Protein AF-A0A356VUI5-F1 (afdb_monomer)

pLDDT: mean 85.93, std 11.75, range [45.38, 98.31]

Nearest PDB structures (foldseek):
  4kr7-assembly1_A  TM=9.100E-01  e=2.748E-10  Thermotoga maritima MSB8
  2c5s-assembly1_A-2  TM=8.905E-01  e=2.950E-09  Bacillus anthracis str. Ames

Mean predicted aligned error: 11.4 Å

Sequence (230 aa):
HEIGVKQVAFYLWRHYASSHRVQFVSVPFEGVVAELFNSCHESYMGVMLKRLMLQAAESVADNMGIDALVTGESVAQVSSQTLRNLALIDQATSKLVLRPLATMDKPDIMAMADKIGTRHYAESIPEYCGVISKNPVINGSFKRVEKEASRFDYSILDKAVAESVSVAVDTIIQDINEKAVIDVVTELSAEVVIDIRKPEEVKSQPLGLDSACLEIPFFELKRQFKNLDQ

Structure (mmCIF, N/CA/C/O backbone):
data_AF-A0A356VUI5-F1
#
_entry.id   AF-A0A356VUI5-F1
#
loop_
_atom_site.group_PDB
_atom_site.id
_atom_site.type_symbol
_atom_site.label_atom_id
_atom_site.label_alt_id
_atom_site.label_comp_id
_atom_site.label_asym_id
_atom_site.label_entity_id
_atom_site.label_seq_id
_atom_site.pdbx_PDB_ins_code
_atom_site.Cartn_x
_atom_site.Cartn_y
_atom_site.Cartn_z
_atom_site.occupancy
_atom_site.B_iso_or_equiv
_atom_site.auth_seq_id
_atom_site.auth_comp_id
_atom_site.auth_asym_id
_atom_site.auth_atom_id
_atom_site.pdbx_PDB_model_num
ATOM 1 N N . HIS A 1 1 ? 7.782 8.700 -7.389 1.00 68.94 1 HIS A N 1
ATOM 2 C CA . HIS A 1 1 ? 7.341 7.481 -6.680 1.00 68.94 1 HIS A CA 1
ATOM 3 C C . HIS A 1 1 ? 6.526 6.599 -7.622 1.00 68.94 1 HIS A C 1
ATOM 5 O O . HIS A 1 1 ? 6.976 5.504 -7.923 1.00 68.94 1 HIS A O 1
ATOM 11 N N . GLU A 1 2 ? 5.430 7.113 -8.193 1.00 76.44 2 GLU A N 1
ATOM 12 C CA . GLU A 1 2 ? 4.550 6.381 -9.125 1.00 76.44 2 GLU A CA 1
ATOM 13 C C . GLU A 1 2 ? 5.276 5.703 -10.303 1.00 76.44 2 GLU A C 1
ATOM 15 O O . GLU A 1 2 ? 5.074 4.516 -10.529 1.00 76.44 2 GLU A O 1
ATOM 20 N N . ILE A 1 3 ? 6.179 6.409 -11.001 1.00 79.19 3 ILE A N 1
ATOM 21 C CA . ILE A 1 3 ? 6.941 5.848 -12.138 1.00 79.19 3 ILE A CA 1
ATOM 22 C C . ILE A 1 3 ? 7.733 4.595 -11.729 1.00 79.19 3 ILE A C 1
ATOM 24 O O . ILE A 1 3 ? 7.721 3.601 -12.448 1.00 79.19 3 ILE A O 1
ATOM 28 N N . GLY A 1 4 ? 8.378 4.609 -10.557 1.00 81.38 4 GLY A N 1
ATOM 29 C CA . GLY A 1 4 ? 9.144 3.460 -10.064 1.00 81.38 4 GLY A CA 1
ATOM 30 C C . GLY A 1 4 ? 8.251 2.253 -9.769 1.00 81.38 4 GLY A C 1
ATOM 31 O O . GLY A 1 4 ? 8.582 1.132 -10.143 1.00 81.38 4 GLY A O 1
ATOM 32 N N . VAL A 1 5 ? 7.073 2.479 -9.177 1.00 87.06 5 VAL A N 1
ATOM 33 C CA . VAL A 1 5 ? 6.096 1.406 -8.925 1.00 87.06 5 VAL A CA 1
ATOM 34 C C . VAL A 1 5 ? 5.538 0.860 -10.244 1.00 87.06 5 VAL A C 1
ATOM 36 O O . VAL A 1 5 ? 5.461 -0.354 -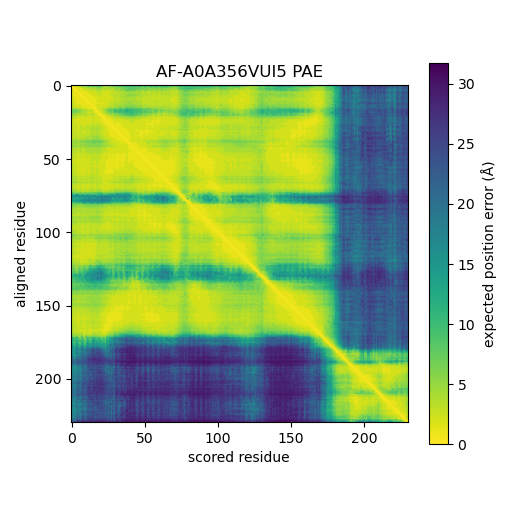10.413 1.00 87.06 5 VAL A O 1
ATOM 39 N N . LYS A 1 6 ? 5.226 1.733 -11.210 1.00 87.75 6 LYS A N 1
ATOM 40 C CA . LYS A 1 6 ? 4.797 1.353 -12.565 1.00 87.75 6 LYS A CA 1
ATOM 41 C C . LYS A 1 6 ? 5.839 0.484 -13.279 1.00 87.75 6 LYS A C 1
ATOM 43 O O . LYS A 1 6 ? 5.481 -0.532 -13.871 1.00 87.75 6 LYS A O 1
ATOM 48 N N . GLN A 1 7 ? 7.124 0.828 -13.172 1.00 86.62 7 GLN A N 1
ATOM 49 C CA . GLN A 1 7 ? 8.223 0.031 -13.729 1.00 86.62 7 GLN A CA 1
ATOM 50 C C . GLN A 1 7 ? 8.309 -1.367 -13.100 1.00 86.62 7 GLN A C 1
ATOM 52 O O . GLN A 1 7 ? 8.422 -2.351 -13.830 1.00 86.62 7 GLN A O 1
ATOM 57 N N . VAL A 1 8 ? 8.211 -1.473 -11.769 1.00 89.12 8 VAL A N 1
ATOM 58 C CA . VAL A 1 8 ? 8.208 -2.772 -11.066 1.00 89.12 8 VAL A CA 1
ATOM 59 C C . VAL A 1 8 ? 6.987 -3.602 -11.438 1.00 89.12 8 VAL A C 1
ATOM 61 O O . VAL A 1 8 ? 7.122 -4.791 -11.718 1.00 89.12 8 VAL A O 1
ATOM 64 N N . ALA A 1 9 ? 5.802 -2.988 -11.466 1.00 90.75 9 ALA A N 1
ATOM 65 C CA . ALA A 1 9 ? 4.558 -3.662 -11.819 1.00 90.75 9 ALA A CA 1
ATOM 66 C C . ALA A 1 9 ? 4.623 -4.234 -13.241 1.00 90.75 9 ALA A C 1
ATOM 68 O O . ALA A 1 9 ? 4.326 -5.411 -13.442 1.00 90.75 9 ALA A O 1
ATOM 69 N N . PHE A 1 10 ? 5.093 -3.437 -14.207 1.00 90.75 10 PHE A N 1
ATOM 70 C CA . PHE A 1 10 ? 5.312 -3.899 -15.575 1.00 90.75 10 PHE A CA 1
ATOM 71 C C . PHE A 1 10 ? 6.347 -5.028 -15.645 1.00 90.75 10 PHE A C 1
ATOM 73 O O . PHE A 1 10 ? 6.113 -6.041 -16.304 1.00 90.75 10 PHE A O 1
ATOM 80 N N . TYR A 1 11 ? 7.478 -4.882 -14.948 1.00 90.94 11 TYR A N 1
ATOM 81 C CA . TYR A 1 11 ? 8.523 -5.903 -14.901 1.00 90.94 11 TYR A CA 1
ATOM 82 C C . TYR A 1 11 ? 7.979 -7.241 -14.379 1.00 90.94 11 TYR A C 1
ATOM 84 O O . TYR A 1 11 ? 8.153 -8.270 -15.036 1.00 90.94 11 TYR A O 1
ATOM 92 N N . LEU A 1 12 ? 7.277 -7.230 -13.241 1.00 91.94 12 LEU A N 1
ATOM 93 C CA . LEU A 1 12 ? 6.692 -8.428 -12.638 1.00 91.94 12 LEU A CA 1
ATOM 94 C C . LEU A 1 12 ? 5.628 -9.057 -13.537 1.00 91.94 12 LEU A C 1
ATOM 96 O O . LEU A 1 12 ? 5.652 -10.267 -13.759 1.00 91.94 12 LEU A O 1
ATOM 100 N N . TRP A 1 13 ? 4.733 -8.243 -14.100 1.00 93.12 13 TRP A N 1
ATOM 101 C CA . TRP A 1 13 ? 3.714 -8.721 -15.028 1.00 93.12 13 TRP A CA 1
ATOM 102 C C . TRP A 1 13 ? 4.340 -9.398 -16.249 1.00 93.12 13 TRP A C 1
ATOM 104 O O . TRP A 1 13 ? 3.993 -10.534 -16.565 1.00 93.12 13 TRP A O 1
ATOM 114 N N . ARG A 1 14 ? 5.333 -8.762 -16.880 1.00 91.88 14 ARG A N 1
ATOM 115 C CA . ARG A 1 14 ? 6.009 -9.298 -18.067 1.00 91.88 14 ARG A CA 1
ATOM 116 C C . ARG A 1 14 ? 6.676 -10.654 -17.812 1.00 91.88 14 ARG A C 1
ATOM 118 O O . ARG A 1 14 ? 6.657 -11.497 -18.704 1.00 91.88 14 ARG A O 1
ATOM 125 N N . HIS A 1 15 ? 7.258 -10.861 -16.629 1.00 92.56 15 HIS A N 1
ATOM 126 C CA . HIS A 1 15 ? 7.995 -12.089 -16.305 1.00 92.56 15 HIS A CA 1
ATOM 127 C C . HIS A 1 15 ? 7.110 -13.214 -15.757 1.00 92.56 15 HIS A C 1
ATOM 129 O O . HIS A 1 15 ? 7.386 -14.378 -16.037 1.00 92.56 15 HIS A O 1
ATOM 135 N N . TYR A 1 16 ? 6.062 -12.891 -14.993 1.00 91.88 16 TYR A N 1
ATOM 136 C CA . TYR A 1 16 ? 5.317 -13.890 -14.215 1.00 91.88 16 TYR A CA 1
ATOM 137 C C . TYR A 1 16 ? 3.817 -13.958 -14.527 1.00 91.88 16 TYR A C 1
ATOM 139 O O . TYR A 1 16 ? 3.170 -14.922 -14.126 1.00 91.88 16 TYR A O 1
ATOM 147 N N . ALA A 1 17 ? 3.244 -12.969 -15.220 1.00 91.06 17 ALA A N 1
ATOM 148 C CA . ALA A 1 17 ? 1.792 -12.857 -15.385 1.00 91.06 17 ALA A CA 1
ATOM 149 C C . ALA A 1 17 ? 1.342 -12.320 -16.756 1.00 91.06 17 ALA A C 1
ATOM 151 O O . ALA A 1 17 ? 0.210 -11.861 -16.881 1.00 91.06 17 ALA A O 1
ATOM 152 N N . SER A 1 18 ? 2.177 -12.404 -17.798 1.00 88.25 18 SER A N 1
ATOM 153 C CA . SER A 1 18 ? 1.891 -11.829 -19.127 1.00 88.25 18 SER A CA 1
ATOM 154 C C . SER A 1 18 ? 0.664 -12.432 -19.821 1.00 88.25 18 SER A C 1
ATOM 156 O O . SER A 1 18 ? 0.074 -11.812 -20.701 1.00 88.25 18 SER A O 1
ATOM 158 N N . SER A 1 19 ? 0.241 -13.624 -19.397 1.00 90.50 19 SER A N 1
ATOM 159 C CA . SER A 1 19 ? -0.995 -14.277 -19.835 1.00 90.50 19 SER A CA 1
ATOM 160 C C . SER A 1 19 ? -2.267 -13.731 -19.172 1.00 90.50 19 SER A C 1
ATOM 162 O O . SER A 1 19 ? -3.366 -14.070 -19.605 1.00 90.50 19 SER A O 1
ATOM 164 N N . HIS A 1 20 ? -2.144 -12.903 -18.131 1.00 87.94 20 HIS A N 1
ATOM 165 C CA . HIS A 1 20 ? -3.262 -12.378 -17.352 1.00 87.94 20 HIS A CA 1
ATOM 166 C C . HIS A 1 20 ? -3.399 -10.871 -17.550 1.00 87.94 20 HIS A C 1
ATOM 168 O O . HIS A 1 20 ? -2.415 -10.137 -17.643 1.00 87.94 20 HIS A O 1
ATOM 174 N N . ARG A 1 21 ? -4.642 -10.386 -17.561 1.00 88.19 21 ARG A N 1
ATOM 175 C CA . ARG A 1 21 ? -4.912 -8.948 -17.543 1.00 88.19 21 ARG A CA 1
ATOM 176 C C . ARG A 1 21 ? -4.752 -8.435 -16.120 1.00 88.19 21 ARG A C 1
ATOM 178 O O . ARG A 1 21 ? -5.526 -8.808 -15.244 1.00 88.19 21 ARG A O 1
ATOM 185 N N . VAL A 1 22 ? -3.765 -7.572 -15.909 1.00 91.62 22 VAL A N 1
ATOM 186 C CA . VAL A 1 22 ? -3.520 -6.913 -14.623 1.00 91.62 22 VAL A CA 1
ATOM 187 C C . VAL A 1 22 ? -3.822 -5.427 -14.771 1.00 91.62 22 VAL A C 1
ATOM 189 O O . VAL A 1 22 ? -3.421 -4.801 -15.752 1.00 91.62 22 VAL A O 1
ATOM 192 N N . GLN A 1 23 ? -4.557 -4.878 -13.807 1.00 92.81 23 GLN A N 1
ATOM 193 C CA . GLN A 1 23 ? -4.830 -3.447 -13.704 1.00 92.81 23 GLN A CA 1
ATOM 194 C C . GLN A 1 23 ? -3.890 -2.818 -12.677 1.00 92.81 23 GLN A C 1
ATOM 196 O O . GLN A 1 23 ? -3.639 -3.388 -11.617 1.00 92.81 23 GLN A O 1
ATOM 201 N N . PHE A 1 24 ? -3.388 -1.635 -12.999 1.00 93.62 24 PHE A N 1
ATOM 202 C CA . PHE A 1 24 ? -2.674 -0.758 -12.090 1.00 93.62 24 PHE A CA 1
ATOM 203 C C . PHE A 1 24 ? -3.600 0.392 -11.711 1.00 93.62 24 PHE A C 1
ATOM 205 O O . PHE A 1 24 ? -3.965 1.195 -12.569 1.00 93.62 24 PHE A O 1
ATOM 212 N N . VAL A 1 25 ? -3.960 0.470 -10.431 1.00 95.19 25 VAL A N 1
ATOM 213 C CA . VAL A 1 25 ? -4.817 1.528 -9.888 1.00 95.19 25 VAL A CA 1
ATOM 214 C C . VAL A 1 25 ? -3.964 2.468 -9.043 1.00 95.19 25 VAL A C 1
ATOM 216 O O . VAL A 1 25 ? -3.317 2.039 -8.089 1.00 95.19 25 VAL A O 1
ATOM 219 N N . SER A 1 26 ? -3.957 3.749 -9.402 1.00 94.69 26 SER A N 1
ATOM 220 C CA . SER A 1 26 ? -3.300 4.821 -8.655 1.00 94.69 26 SER A CA 1
ATOM 221 C C . SER A 1 26 ? -4.348 5.637 -7.907 1.00 94.69 26 SER A C 1
ATOM 223 O O . SER A 1 26 ? -5.338 6.045 -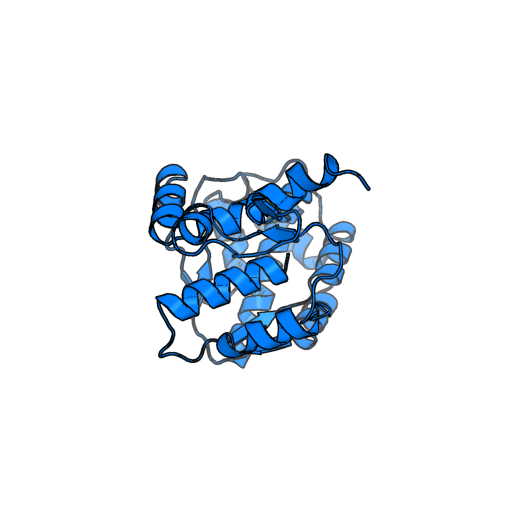8.511 1.00 94.69 26 SER A O 1
ATOM 225 N N . VAL A 1 27 ? -4.136 5.887 -6.613 1.00 96.38 27 VAL A N 1
ATOM 226 C CA . VAL A 1 27 ? -5.042 6.677 -5.763 1.00 96.38 27 VAL A CA 1
ATOM 227 C C . VAL A 1 27 ? -4.271 7.896 -5.238 1.00 96.38 27 VAL A C 1
ATOM 229 O O . VAL A 1 27 ? -3.248 7.696 -4.574 1.00 96.38 27 VAL A O 1
ATOM 232 N N . PRO A 1 28 ? -4.704 9.141 -5.516 1.00 94.50 28 PRO A N 1
ATOM 233 C CA . PRO A 1 28 ? -4.014 10.346 -5.052 1.00 94.50 28 PRO A CA 1
ATOM 234 C C . PRO A 1 28 ? -4.162 10.513 -3.534 1.00 94.50 28 PRO A C 1
ATOM 236 O O . PRO A 1 28 ? -5.246 10.769 -3.016 1.00 94.50 28 PRO A O 1
ATOM 239 N N . PHE A 1 29 ? -3.065 10.353 -2.794 1.00 93.88 29 PHE A N 1
ATOM 240 C CA . PHE A 1 29 ? -3.068 10.356 -1.324 1.00 93.88 29 PHE A CA 1
ATOM 241 C C . PHE A 1 29 ? -2.586 11.676 -0.709 1.00 93.88 29 PHE A C 1
ATOM 243 O O . PHE A 1 29 ? -2.553 11.803 0.513 1.00 93.88 29 PHE A O 1
ATOM 250 N N . GLU A 1 30 ? -2.226 12.674 -1.513 1.00 91.12 30 GLU A N 1
ATOM 251 C CA . GLU A 1 30 ? -1.688 13.954 -1.046 1.00 91.12 30 GLU A CA 1
ATOM 252 C C . GLU A 1 30 ? -2.654 14.655 -0.079 1.00 91.12 30 GLU A C 1
ATOM 254 O O . GLU A 1 30 ? -2.252 15.062 1.012 1.00 91.12 30 GLU A O 1
ATOM 259 N N . GLY A 1 31 ? -3.940 14.736 -0.444 1.00 92.94 31 GLY A N 1
ATOM 260 C CA . GLY A 1 31 ? -4.984 15.324 0.402 1.00 92.94 31 GLY A CA 1
ATOM 261 C C . GLY A 1 31 ? -5.246 14.514 1.674 1.00 92.94 31 GLY A C 1
ATOM 262 O O . GLY A 1 31 ? -5.377 15.085 2.753 1.00 92.94 31 GLY A O 1
ATOM 263 N N . VAL A 1 32 ? -5.236 13.182 1.564 1.00 94.94 32 VAL A N 1
ATOM 264 C CA . VAL A 1 32 ? -5.406 12.256 2.698 1.00 94.94 32 VAL A CA 1
ATOM 265 C C . VAL A 1 32 ? -4.276 12.435 3.713 1.00 94.94 32 VAL A C 1
ATOM 267 O O . VAL A 1 32 ? -4.516 12.511 4.915 1.00 94.94 32 VAL A O 1
ATOM 270 N N . VAL A 1 33 ? -3.034 12.539 3.236 1.00 91.62 33 VAL A N 1
ATOM 271 C CA . VAL A 1 33 ? -1.860 12.756 4.087 1.00 91.62 33 VAL A CA 1
ATOM 272 C C . VAL A 1 33 ? -1.905 14.139 4.737 1.00 91.62 33 VAL A C 1
ATOM 274 O O . VAL A 1 33 ? -1.632 14.245 5.931 1.00 91.62 33 VAL A O 1
ATOM 277 N N . ALA A 1 34 ? -2.270 15.187 3.991 1.00 90.62 34 ALA A N 1
ATOM 278 C CA . ALA A 1 34 ? -2.400 16.539 4.532 1.00 90.62 34 ALA A CA 1
ATOM 279 C C . ALA A 1 34 ? -3.445 16.612 5.656 1.00 90.62 34 ALA A C 1
ATOM 281 O O . ALA A 1 34 ? -3.170 17.177 6.713 1.00 90.62 34 ALA A O 1
ATOM 282 N N . GLU A 1 35 ? -4.607 15.985 5.465 1.00 92.94 35 GLU A N 1
ATOM 283 C CA . GLU A 1 35 ? -5.623 15.888 6.512 1.00 92.94 35 GLU A CA 1
ATOM 284 C C . GLU A 1 35 ? -5.113 15.100 7.719 1.00 92.94 35 GLU A C 1
ATOM 286 O O . GLU A 1 35 ? -5.272 15.530 8.861 1.00 92.94 35 GLU A O 1
ATOM 291 N N . LEU A 1 36 ? -4.432 13.977 7.482 1.00 91.94 36 LEU A N 1
ATOM 292 C CA . LEU A 1 36 ? -3.887 13.155 8.555 1.00 91.94 36 LEU A CA 1
ATOM 293 C C . LEU A 1 36 ? -2.895 13.933 9.438 1.00 91.94 36 LEU A C 1
ATOM 295 O O . LEU A 1 36 ? -2.895 13.748 10.654 1.00 91.94 36 LEU A O 1
ATOM 299 N N . PHE A 1 37 ? -2.081 14.823 8.857 1.00 89.69 37 PHE A N 1
ATOM 300 C CA . PHE A 1 37 ? -1.197 15.716 9.618 1.00 89.69 37 PHE A CA 1
ATOM 301 C C . PHE A 1 37 ? -1.961 16.685 10.533 1.00 89.69 37 PHE A C 1
ATOM 303 O O . PHE A 1 37 ? -1.455 17.036 11.598 1.00 89.69 37 PHE A O 1
ATOM 310 N N . ASN A 1 38 ? -3.166 17.105 10.144 1.00 90.19 38 ASN A N 1
ATOM 311 C CA . ASN A 1 38 ? -3.975 18.052 10.912 1.00 90.19 38 ASN A CA 1
ATOM 312 C C . ASN A 1 38 ? -4.805 17.365 12.009 1.00 90.19 38 ASN A C 1
ATOM 314 O O . ASN A 1 38 ? -5.030 17.941 13.078 1.00 90.19 38 ASN A O 1
ATOM 318 N N . SER A 1 39 ? -5.264 16.137 11.763 1.00 90.69 39 SER A N 1
ATOM 319 C CA . SER A 1 39 ? -6.240 15.454 12.618 1.00 90.69 39 SER A CA 1
ATOM 320 C C . SER A 1 39 ? -5.665 14.344 13.499 1.00 90.69 39 SER A C 1
ATOM 322 O O . SER A 1 39 ? -6.280 14.023 14.520 1.00 90.69 39 SER A O 1
ATOM 324 N N . CYS A 1 40 ? -4.483 13.796 13.194 1.00 92.44 40 CYS A N 1
ATOM 325 C CA . CYS A 1 40 ? -3.898 12.668 13.926 1.00 92.44 40 CYS A CA 1
ATOM 326 C C . CYS A 1 40 ? -2.663 13.061 14.744 1.00 92.44 40 CYS A C 1
ATOM 328 O O . CYS A 1 40 ? -1.803 13.825 14.315 1.00 92.44 40 CYS A O 1
ATOM 330 N N . HIS A 1 41 ? -2.528 12.477 15.934 1.00 91.88 41 HIS A N 1
ATOM 331 C CA . HIS A 1 41 ? -1.288 12.583 16.703 1.00 91.88 41 HIS A CA 1
ATOM 332 C C . HIS A 1 41 ? -0.096 11.931 15.968 1.00 91.88 41 HIS A C 1
ATOM 334 O O . HIS A 1 41 ? -0.222 10.810 15.466 1.00 91.88 41 HIS A O 1
ATOM 340 N N . GLU A 1 42 ? 1.078 12.578 15.978 1.00 88.44 42 GLU A N 1
ATOM 341 C CA . GLU A 1 42 ? 2.278 12.168 15.216 1.00 88.44 42 GLU A CA 1
ATOM 342 C C . GLU A 1 42 ? 2.694 10.703 15.441 1.00 88.44 42 GLU A C 1
ATOM 344 O O . GLU A 1 42 ? 3.013 9.984 14.495 1.00 88.44 42 GLU A O 1
ATOM 349 N N . SER A 1 43 ? 2.597 10.212 16.680 1.00 89.75 43 SER A N 1
ATOM 350 C CA . SER A 1 43 ? 2.969 8.831 17.018 1.00 89.75 43 SER A CA 1
ATOM 351 C C . SER A 1 43 ? 2.011 7.768 16.463 1.00 89.75 43 SER A C 1
ATOM 353 O O . SER A 1 43 ? 2.398 6.604 16.352 1.00 89.75 43 SER A O 1
ATOM 355 N N . TYR A 1 44 ? 0.776 8.141 16.107 1.00 92.06 44 TYR A N 1
ATOM 356 C CA . TYR A 1 44 ? -0.234 7.250 15.520 1.00 92.06 44 TYR A CA 1
ATOM 357 C C . TYR A 1 44 ? -0.343 7.382 13.998 1.00 92.06 44 TYR A C 1
ATOM 359 O O . TYR A 1 44 ? -0.995 6.542 13.375 1.00 92.06 44 TYR A O 1
ATOM 367 N N . MET A 1 45 ? 0.324 8.368 13.390 1.00 90.31 45 MET A N 1
ATOM 368 C CA . MET A 1 45 ? 0.230 8.640 11.954 1.00 90.31 45 MET A CA 1
ATOM 369 C C . MET A 1 45 ? 0.528 7.413 11.094 1.00 90.31 45 MET A C 1
ATOM 371 O O . MET A 1 45 ? -0.226 7.127 10.173 1.00 90.31 45 MET A O 1
ATOM 375 N N . GLY A 1 46 ? 1.574 6.643 11.406 1.00 89.38 46 GLY A N 1
ATOM 376 C CA . GLY A 1 46 ? 1.913 5.447 10.630 1.00 89.38 46 GLY A CA 1
ATOM 377 C C . GLY A 1 46 ? 0.836 4.356 10.678 1.00 89.38 46 GLY A C 1
ATOM 378 O O . GLY A 1 46 ? 0.566 3.717 9.665 1.00 89.38 46 GLY A O 1
ATOM 379 N N . VAL A 1 47 ? 0.191 4.159 11.834 1.00 92.44 47 VAL A N 1
ATOM 380 C CA . VAL A 1 47 ? -0.919 3.198 11.977 1.00 92.44 47 VAL A CA 1
ATOM 381 C C . VAL A 1 47 ? -2.149 3.712 11.232 1.00 92.44 47 VAL A C 1
ATOM 383 O O . VAL A 1 47 ? -2.759 2.964 10.474 1.00 92.44 47 VAL A O 1
ATOM 386 N N . MET A 1 48 ? -2.487 4.991 11.400 1.00 94.88 48 MET A N 1
ATOM 387 C CA . MET A 1 48 ? -3.641 5.599 10.741 1.00 94.88 48 MET A CA 1
ATOM 388 C C . MET A 1 48 ? -3.491 5.660 9.220 1.00 94.88 48 MET A C 1
ATOM 390 O O . MET A 1 48 ? -4.435 5.313 8.519 1.00 94.88 48 MET A O 1
ATOM 394 N N . LEU A 1 49 ? -2.310 5.997 8.693 1.00 94.31 49 LEU A N 1
ATOM 395 C CA . LEU A 1 49 ? -2.070 6.004 7.250 1.00 94.31 49 LEU A CA 1
ATOM 396 C C . LEU A 1 49 ? -2.293 4.617 6.640 1.00 94.31 49 LEU A C 1
ATOM 398 O O . LEU A 1 49 ? -2.978 4.498 5.631 1.00 94.31 49 LEU A O 1
ATOM 402 N N . LYS A 1 50 ? -1.760 3.560 7.266 1.00 93.94 50 LYS A N 1
ATOM 403 C CA . LYS A 1 50 ? -1.963 2.185 6.790 1.00 93.94 50 LYS A CA 1
ATOM 404 C C . LYS A 1 50 ? -3.429 1.758 6.846 1.00 93.94 50 LYS A C 1
ATOM 406 O O . LYS A 1 50 ? -3.890 1.080 5.934 1.00 93.94 50 LYS A O 1
ATOM 411 N N . ARG A 1 51 ? -4.164 2.173 7.884 1.00 96.38 51 ARG A N 1
ATOM 412 C CA . ARG A 1 51 ? -5.615 1.953 7.975 1.00 96.38 51 ARG A CA 1
ATOM 413 C C . ARG A 1 51 ? -6.345 2.611 6.800 1.00 96.38 51 ARG A C 1
ATOM 415 O O . ARG A 1 51 ? -7.122 1.940 6.135 1.00 96.38 51 ARG A O 1
ATOM 422 N N . LEU A 1 52 ? -6.028 3.869 6.488 1.00 97.50 52 LEU A N 1
ATOM 423 C CA . LEU A 1 52 ? -6.611 4.595 5.351 1.00 97.50 52 LEU A CA 1
ATOM 424 C C . LEU A 1 52 ? -6.237 3.959 4.000 1.00 97.50 52 LEU A C 1
ATOM 426 O O . LEU A 1 52 ? -7.080 3.867 3.113 1.00 97.50 52 LEU A O 1
ATOM 430 N N . MET A 1 53 ? -5.002 3.464 3.848 1.00 97.00 53 MET A N 1
ATOM 431 C CA . MET A 1 53 ? -4.576 2.713 2.658 1.00 97.00 53 MET A CA 1
ATOM 432 C C . MET A 1 53 ? -5.363 1.410 2.481 1.00 97.00 53 MET A C 1
ATOM 434 O O . MET A 1 53 ? -5.760 1.102 1.361 1.00 97.00 53 MET A O 1
ATOM 438 N N . LEU A 1 54 ? -5.619 0.661 3.560 1.00 97.44 54 LEU A N 1
ATOM 439 C CA . LEU A 1 54 ? -6.453 -0.543 3.494 1.00 97.44 54 LEU A CA 1
ATOM 440 C C . LEU A 1 54 ? -7.912 -0.220 3.172 1.00 97.44 54 LEU A C 1
ATOM 442 O O . LEU A 1 54 ? -8.504 -0.925 2.367 1.00 97.44 54 LEU A O 1
ATOM 446 N N . GLN A 1 55 ? -8.468 0.858 3.727 1.00 98.12 55 GLN A N 1
ATOM 447 C CA . GLN A 1 55 ? -9.824 1.305 3.393 1.00 98.12 55 GLN A CA 1
ATOM 448 C C . GLN A 1 55 ? -9.943 1.709 1.918 1.00 98.12 55 GLN A C 1
ATOM 450 O O . GLN A 1 55 ? -10.876 1.287 1.243 1.00 98.12 55 GLN A O 1
ATOM 455 N N . ALA A 1 56 ? -8.971 2.456 1.382 1.00 98.25 56 ALA A N 1
ATOM 456 C CA . ALA A 1 56 ? -8.934 2.771 -0.047 1.00 98.25 56 ALA A CA 1
ATOM 457 C C . ALA A 1 56 ? -8.807 1.506 -0.910 1.00 98.25 56 ALA A C 1
ATOM 459 O O . ALA A 1 56 ? -9.497 1.373 -1.919 1.00 98.25 56 ALA A O 1
ATOM 460 N N . ALA A 1 57 ? -7.944 0.567 -0.508 1.00 98.06 57 ALA A N 1
ATOM 461 C CA . ALA A 1 57 ? -7.773 -0.701 -1.207 1.00 98.06 57 ALA A CA 1
ATOM 462 C C . ALA A 1 57 ? -9.040 -1.570 -1.160 1.00 98.06 57 ALA A C 1
ATOM 464 O O . ALA A 1 57 ? -9.351 -2.209 -2.159 1.00 98.06 57 ALA A O 1
ATOM 465 N N . GLU A 1 58 ? -9.784 -1.570 -0.050 1.00 98.31 58 GLU A N 1
ATOM 466 C CA . GLU A 1 58 ? -11.087 -2.235 0.074 1.00 98.31 58 GLU A CA 1
ATOM 467 C C . GLU A 1 58 ? -12.108 -1.641 -0.894 1.00 98.31 58 GLU A C 1
ATOM 469 O O . GLU A 1 58 ? -12.683 -2.392 -1.675 1.00 98.31 58 GLU A O 1
ATOM 474 N N . SER A 1 59 ? -12.253 -0.313 -0.941 1.00 98.00 59 SER A N 1
ATOM 475 C CA . SER A 1 59 ? -13.174 0.342 -1.879 1.00 98.00 59 SER A CA 1
ATOM 476 C C . SER A 1 59 ? -12.836 0.034 -3.344 1.00 98.00 59 SER A C 1
ATOM 478 O O . SER A 1 59 ? -13.727 -0.206 -4.159 1.00 98.00 59 SER A O 1
ATOM 480 N N . VAL A 1 60 ? -11.545 0.005 -3.697 1.00 97.75 60 VAL A N 1
ATOM 481 C CA . VAL A 1 60 ? -11.098 -0.410 -5.038 1.00 97.75 60 VAL A CA 1
ATOM 482 C C . VAL A 1 60 ? -11.399 -1.894 -5.278 1.00 97.75 60 VAL A C 1
ATOM 484 O O . VAL A 1 60 ? -11.913 -2.250 -6.338 1.00 97.75 60 VAL A O 1
ATOM 487 N N . ALA A 1 61 ? -11.120 -2.759 -4.301 1.00 97.50 61 ALA A N 1
ATOM 488 C CA . ALA A 1 61 ? -11.370 -4.193 -4.390 1.00 97.50 61 ALA A CA 1
ATOM 489 C C . ALA A 1 61 ? -12.862 -4.510 -4.561 1.00 97.50 61 ALA A C 1
ATOM 491 O O . ALA A 1 61 ? -13.202 -5.344 -5.397 1.00 97.50 61 ALA A O 1
ATOM 492 N N . ASP A 1 62 ? -13.752 -3.825 -3.843 1.00 97.44 62 ASP A N 1
ATOM 493 C CA . ASP A 1 62 ? -15.205 -3.979 -3.964 1.00 97.44 62 ASP A CA 1
ATOM 494 C C . ASP A 1 62 ? -15.701 -3.643 -5.370 1.00 97.44 62 ASP A C 1
ATOM 496 O O . ASP A 1 62 ? -16.415 -4.440 -5.980 1.00 97.44 62 ASP A O 1
ATOM 500 N N . ASN A 1 63 ? -15.245 -2.521 -5.934 1.00 95.50 63 ASN A N 1
ATOM 501 C CA . ASN A 1 63 ? -15.588 -2.119 -7.301 1.00 95.50 63 ASN A CA 1
ATOM 502 C C . ASN A 1 63 ? -15.108 -3.126 -8.360 1.00 95.50 63 ASN A C 1
ATOM 504 O O . ASN A 1 63 ? -15.67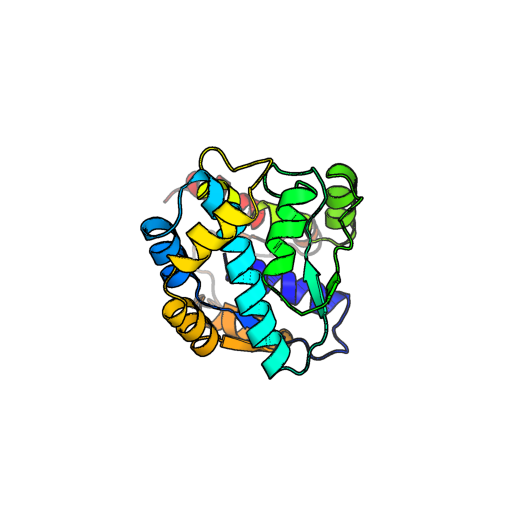5 -3.204 -9.450 1.00 95.50 63 ASN A O 1
ATOM 508 N N . MET A 1 64 ? -14.065 -3.896 -8.046 1.00 95.31 64 MET A N 1
ATOM 509 C CA . MET A 1 64 ? -13.479 -4.906 -8.927 1.00 95.31 64 MET A CA 1
ATOM 510 C C . MET A 1 64 ? -13.955 -6.336 -8.626 1.00 95.31 64 MET A C 1
ATOM 512 O O . MET A 1 64 ? -13.567 -7.256 -9.345 1.00 95.31 64 MET A O 1
ATOM 516 N N . GLY A 1 65 ? -14.773 -6.546 -7.588 1.00 96.50 65 GLY A N 1
ATOM 517 C CA . GLY A 1 65 ? -15.195 -7.880 -7.149 1.00 96.50 65 GLY A CA 1
ATOM 518 C C . GLY A 1 65 ? -14.050 -8.743 -6.601 1.00 96.50 65 GLY A C 1
ATOM 519 O O . GLY A 1 65 ? -14.015 -9.945 -6.851 1.00 96.50 65 GLY A O 1
ATOM 520 N N . ILE A 1 66 ? -13.084 -8.134 -5.907 1.00 96.75 66 ILE A N 1
ATOM 521 C CA . ILE A 1 66 ? -11.914 -8.800 -5.320 1.00 96.75 66 ILE A CA 1
ATOM 522 C C . ILE A 1 66 ? -12.162 -9.091 -3.831 1.00 96.75 66 ILE A C 1
ATOM 524 O O . ILE A 1 66 ? -12.557 -8.212 -3.060 1.00 96.75 66 ILE A O 1
ATOM 528 N N . ASP A 1 67 ? -11.876 -10.324 -3.408 1.00 96.62 67 ASP A N 1
ATOM 529 C CA . ASP A 1 67 ? -12.156 -10.803 -2.044 1.00 96.62 67 ASP A CA 1
ATOM 530 C C . ASP A 1 67 ? -10.998 -10.610 -1.052 1.00 96.62 67 ASP A C 1
ATOM 532 O O . ASP A 1 67 ? -11.205 -10.608 0.165 1.00 96.62 67 ASP A O 1
ATOM 536 N N . ALA A 1 68 ? -9.770 -10.465 -1.554 1.00 97.31 68 ALA A N 1
ATOM 537 C CA . ALA A 1 68 ? -8.565 -10.460 -0.733 1.00 97.31 68 ALA A CA 1
ATOM 538 C C . ALA A 1 68 ? -7.566 -9.376 -1.148 1.00 97.31 68 ALA A C 1
ATOM 540 O O . ALA A 1 68 ? -7.398 -9.065 -2.326 1.00 97.31 68 ALA A O 1
ATOM 541 N N . LEU A 1 69 ? -6.855 -8.854 -0.153 1.00 97.56 69 LEU A N 1
ATOM 542 C CA . LEU A 1 69 ? -5.748 -7.918 -0.296 1.00 97.56 69 LEU A CA 1
ATOM 543 C C . LEU A 1 69 ? -4.436 -8.637 0.031 1.00 97.56 69 LEU A C 1
ATOM 545 O O . LEU A 1 69 ? -4.400 -9.513 0.892 1.00 97.56 69 LEU A O 1
ATOM 549 N N . VAL A 1 70 ? -3.341 -8.258 -0.626 1.00 96.88 70 VAL A N 1
ATOM 550 C CA . VAL A 1 70 ? -2.003 -8.803 -0.348 1.00 96.88 70 VAL A CA 1
ATOM 551 C C . VAL A 1 70 ? -1.081 -7.665 0.060 1.00 96.88 70 VAL A C 1
ATOM 553 O O . VAL A 1 70 ? -0.999 -6.657 -0.640 1.00 96.88 70 VAL A O 1
ATOM 556 N N . THR A 1 71 ? -0.359 -7.826 1.168 1.00 94.50 71 THR A N 1
ATOM 557 C CA . THR A 1 71 ? 0.642 -6.850 1.615 1.00 94.50 71 THR A CA 1
ATOM 558 C C . THR A 1 71 ? 2.008 -7.502 1.815 1.00 94.50 71 THR A C 1
ATOM 560 O O . THR A 1 71 ? 2.128 -8.693 2.104 1.00 94.50 71 THR A O 1
ATOM 563 N N . GLY A 1 72 ? 3.065 -6.702 1.665 1.00 90.81 72 GLY A N 1
ATOM 564 C CA . GLY A 1 72 ? 4.447 -7.106 1.939 1.00 90.81 72 GLY A CA 1
ATOM 565 C C . GLY A 1 72 ? 4.875 -6.903 3.397 1.00 90.81 72 GLY A C 1
ATOM 566 O O . GLY A 1 72 ? 6.057 -6.697 3.649 1.00 90.81 72 GLY A O 1
ATOM 567 N N . GLU A 1 73 ? 3.942 -6.862 4.355 1.00 88.38 73 GLU A N 1
ATOM 568 C CA . GLU A 1 73 ? 4.289 -6.657 5.767 1.00 88.38 73 GLU A CA 1
ATOM 569 C C . GLU A 1 73 ? 4.997 -7.888 6.355 1.00 88.38 73 GLU A C 1
ATOM 571 O O . GLU A 1 73 ? 4.516 -9.013 6.207 1.00 88.38 73 GLU A O 1
ATOM 576 N N . SER A 1 74 ? 6.107 -7.659 7.064 1.00 83.94 74 SER A N 1
ATOM 577 C CA . SER A 1 74 ? 6.812 -8.670 7.861 1.00 83.94 74 SER A CA 1
ATOM 578 C C . SER A 1 74 ? 6.676 -8.341 9.348 1.00 83.94 74 SER A C 1
ATOM 580 O O . SER A 1 74 ? 6.785 -7.185 9.763 1.00 83.94 74 SER A O 1
ATOM 582 N N . VAL A 1 75 ? 6.386 -9.338 10.181 1.00 78.62 75 VAL A N 1
ATOM 583 C CA . VAL A 1 75 ? 6.193 -9.115 11.616 1.00 78.62 75 VAL A CA 1
ATOM 584 C C . VAL A 1 75 ? 7.528 -8.741 12.257 1.00 78.62 75 VAL A C 1
ATOM 586 O O . VAL A 1 75 ? 8.544 -9.389 12.042 1.00 78.62 75 VAL A O 1
ATOM 589 N N . ALA A 1 76 ? 7.509 -7.709 13.103 1.00 66.75 76 ALA A N 1
ATOM 590 C CA . ALA A 1 76 ? 8.657 -7.245 13.886 1.00 66.75 76 ALA A CA 1
ATOM 591 C C . ALA A 1 76 ? 9.852 -6.687 13.082 1.00 66.75 76 ALA A C 1
ATOM 593 O O . ALA A 1 76 ? 10.893 -6.406 13.674 1.00 66.75 76 ALA A O 1
ATOM 594 N N . GLN A 1 77 ? 9.706 -6.434 11.776 1.00 65.81 77 GLN A N 1
ATOM 595 C CA . GLN A 1 77 ? 10.765 -5.807 10.976 1.00 65.81 77 GLN A CA 1
ATOM 596 C C . GLN A 1 77 ? 10.880 -4.289 11.214 1.00 65.81 77 GLN A C 1
ATOM 598 O O . GLN A 1 77 ? 11.981 -3.737 11.212 1.00 65.81 77 GLN A O 1
ATOM 603 N N . VAL A 1 78 ? 9.755 -3.599 11.430 1.00 63.19 78 VAL A N 1
ATOM 604 C CA . VAL A 1 78 ? 9.709 -2.162 11.756 1.00 63.19 78 VAL A CA 1
ATOM 605 C C . VAL A 1 78 ? 8.775 -1.899 12.935 1.00 63.19 78 VAL A C 1
ATOM 607 O O . VAL A 1 78 ? 7.865 -2.678 13.218 1.00 63.19 78 VAL A O 1
ATOM 610 N N . SER A 1 79 ? 8.959 -0.763 13.612 1.00 59.59 79 SER A N 1
ATOM 611 C CA . SER A 1 79 ? 8.180 -0.363 14.798 1.00 59.59 79 SER A CA 1
ATOM 612 C C . SER A 1 79 ? 6.662 -0.325 14.567 1.00 59.59 79 SER A C 1
ATOM 614 O O . SER A 1 79 ? 5.890 -0.611 15.479 1.00 59.59 79 SER A O 1
ATOM 616 N N . SER A 1 80 ? 6.217 -0.031 13.342 1.00 59.44 80 SER A N 1
ATOM 617 C CA . SER A 1 80 ? 4.798 -0.026 12.962 1.00 59.44 80 SER A CA 1
ATOM 618 C C . SER A 1 80 ? 4.219 -1.415 12.651 1.00 59.44 80 SER A C 1
ATOM 620 O O . SER A 1 80 ? 3.015 -1.522 12.434 1.00 59.44 80 SER A O 1
ATOM 622 N N . GLN A 1 81 ? 5.037 -2.474 12.635 1.00 76.38 81 GLN A N 1
ATOM 623 C CA . GLN A 1 81 ? 4.658 -3.854 12.284 1.00 76.38 81 GLN A CA 1
ATOM 624 C C . GLN A 1 81 ? 4.788 -4.808 13.485 1.00 76.38 81 GLN A C 1
ATOM 626 O O . GLN A 1 81 ? 5.182 -5.968 13.356 1.00 76.38 81 GLN A O 1
ATOM 631 N N . THR A 1 82 ? 4.451 -4.335 14.687 1.00 84.94 82 THR A N 1
ATOM 632 C CA . THR A 1 82 ? 4.213 -5.239 15.821 1.00 84.94 82 THR A CA 1
ATOM 633 C C . THR A 1 82 ? 2.892 -5.979 15.639 1.00 84.94 82 THR A C 1
ATOM 635 O O . THR A 1 82 ? 1.969 -5.450 15.023 1.00 84.94 82 THR A O 1
ATOM 638 N N . LEU A 1 83 ? 2.754 -7.171 16.233 1.00 88.81 83 LEU A N 1
ATOM 639 C CA . LEU A 1 83 ? 1.510 -7.960 16.173 1.00 88.81 83 LEU A CA 1
ATOM 640 C C . LEU A 1 83 ? 0.273 -7.142 16.559 1.00 88.81 83 LEU A C 1
ATOM 642 O O . LEU A 1 83 ? -0.782 -7.253 15.942 1.00 88.81 83 LEU A O 1
ATOM 646 N N . ARG A 1 84 ? 0.410 -6.279 17.567 1.00 90.81 84 ARG A N 1
ATOM 647 C CA . ARG A 1 84 ? -0.690 -5.434 18.016 1.00 90.81 84 ARG A CA 1
ATOM 648 C C . ARG A 1 84 ? -1.019 -4.325 17.024 1.00 90.81 84 ARG A C 1
ATOM 650 O O . ARG A 1 84 ? -2.194 -4.061 16.802 1.00 90.81 84 ARG A O 1
ATOM 657 N N . ASN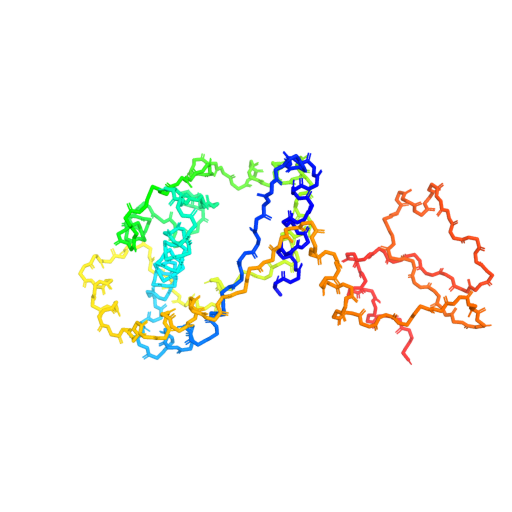 A 1 85 ? -0.013 -3.682 16.436 1.00 91.31 85 ASN A N 1
ATOM 658 C CA . ASN A 1 85 ? -0.254 -2.675 15.407 1.00 91.31 85 ASN A CA 1
ATOM 659 C C . ASN A 1 85 ? -0.850 -3.300 14.143 1.0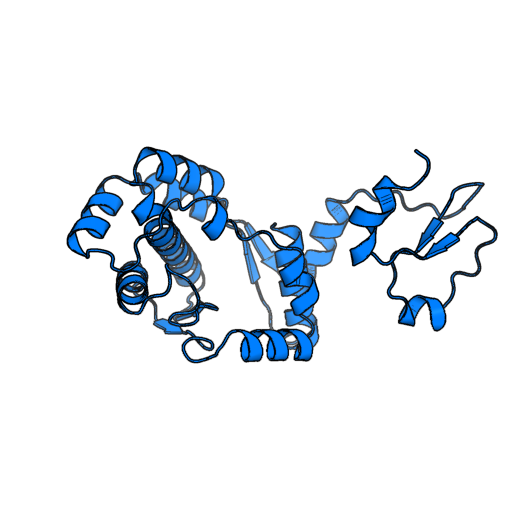0 91.31 85 ASN A C 1
ATOM 661 O O . ASN A 1 85 ? -1.761 -2.712 13.576 1.00 91.31 85 ASN A O 1
ATOM 665 N N . LEU A 1 86 ? -0.420 -4.502 13.749 1.00 91.62 86 LEU A N 1
ATOM 666 C CA . LEU A 1 86 ? -1.039 -5.246 12.648 1.00 91.62 86 LEU A CA 1
ATOM 667 C C . LEU A 1 86 ? -2.514 -5.547 12.939 1.00 91.62 86 LEU A C 1
ATOM 669 O O . LEU A 1 86 ? -3.359 -5.256 12.103 1.00 91.62 86 LEU A O 1
ATOM 673 N N . ALA A 1 87 ? -2.845 -5.993 14.155 1.00 92.69 87 ALA A N 1
ATOM 674 C CA . ALA A 1 87 ? -4.238 -6.187 14.562 1.00 92.69 87 ALA A CA 1
ATOM 675 C C . ALA A 1 87 ? -5.061 -4.882 14.536 1.00 92.69 87 ALA A C 1
ATOM 677 O O . ALA A 1 87 ? -6.238 -4.898 14.188 1.00 92.69 87 ALA A O 1
ATOM 678 N N . LEU A 1 88 ? -4.454 -3.740 14.886 1.00 94.12 88 LEU A N 1
ATOM 679 C CA . LEU A 1 88 ? -5.096 -2.425 14.760 1.00 94.12 88 LEU A CA 1
ATOM 680 C C . LEU A 1 88 ? -5.301 -2.021 13.302 1.00 94.12 88 LEU A C 1
ATOM 682 O O . LEU A 1 88 ? -6.292 -1.376 12.990 1.00 94.12 88 LEU A O 1
ATOM 686 N N . ILE A 1 89 ? -4.362 -2.346 12.421 1.00 94.50 89 ILE A N 1
ATOM 687 C CA . ILE A 1 89 ? -4.447 -2.033 10.995 1.00 94.50 89 ILE A CA 1
ATOM 688 C C . ILE A 1 89 ? -5.536 -2.889 10.336 1.00 94.50 89 ILE A C 1
ATOM 690 O O . ILE A 1 89 ? -6.373 -2.343 9.626 1.00 94.50 89 ILE A O 1
ATOM 694 N N . ASP A 1 90 ? -5.593 -4.184 10.659 1.00 94.00 90 ASP A N 1
ATOM 695 C CA . ASP A 1 90 ? -6.577 -5.134 10.120 1.00 94.00 90 ASP A CA 1
ATOM 696 C C . ASP A 1 90 ? -8.024 -4.748 10.431 1.00 94.00 90 ASP A C 1
ATOM 698 O O . ASP A 1 90 ? -8.901 -4.940 9.602 1.00 94.00 90 ASP A O 1
ATOM 702 N N . GLN A 1 91 ? -8.288 -4.110 11.575 1.00 95.31 91 GLN A N 1
ATOM 703 C CA . GLN A 1 91 ? -9.630 -3.608 11.907 1.00 95.31 91 GLN A CA 1
ATOM 704 C C . GLN A 1 91 ? -10.151 -2.510 10.967 1.00 95.31 91 GLN A C 1
ATOM 706 O O . GLN A 1 91 ? -11.290 -2.075 11.123 1.00 95.31 91 GLN A O 1
ATOM 711 N N . ALA A 1 92 ? -9.323 -1.987 10.062 1.00 95.75 92 ALA A N 1
ATOM 712 C CA . ALA A 1 92 ? -9.751 -1.006 9.073 1.00 95.75 92 ALA A CA 1
ATOM 713 C C . ALA A 1 92 ? -10.333 -1.636 7.803 1.00 95.75 92 ALA A C 1
ATOM 715 O O . ALA A 1 92 ? -10.829 -0.892 6.965 1.00 95.75 92 ALA A O 1
ATOM 716 N N . THR A 1 93 ? -10.272 -2.961 7.651 1.00 96.69 93 THR A N 1
ATOM 717 C CA . THR A 1 93 ? -10.795 -3.657 6.475 1.00 96.69 93 THR A CA 1
ATOM 718 C C . THR A 1 93 ? -11.585 -4.903 6.861 1.00 96.69 93 THR A C 1
ATOM 720 O O . THR A 1 93 ? -11.285 -5.579 7.844 1.00 96.69 93 THR A O 1
ATOM 723 N N . SER A 1 94 ? -12.622 -5.198 6.085 1.00 95.94 94 SER A N 1
ATOM 724 C CA . SER A 1 94 ? -13.392 -6.439 6.160 1.00 95.94 94 SER A CA 1
ATOM 725 C C . SER A 1 94 ? -12.838 -7.541 5.241 1.00 95.94 94 SER A C 1
ATOM 727 O O . SER A 1 94 ? -13.223 -8.706 5.373 1.00 95.94 94 SER A O 1
ATOM 729 N N . LYS A 1 95 ? -11.917 -7.193 4.329 1.00 97.25 95 LYS A N 1
ATOM 730 C CA . LYS A 1 95 ? -11.296 -8.109 3.361 1.00 97.25 95 LYS A CA 1
ATOM 731 C C . LYS A 1 95 ? -10.257 -9.018 4.015 1.00 97.25 95 LYS A C 1
ATOM 733 O O . LYS A 1 95 ? -9.609 -8.664 5.000 1.00 97.25 95 LYS A O 1
ATOM 738 N N . LEU A 1 96 ? -10.029 -10.186 3.412 1.00 97.06 96 LEU A N 1
ATOM 739 C CA . LEU A 1 96 ? -8.930 -11.066 3.811 1.00 97.06 96 LEU A CA 1
ATOM 740 C C . LEU A 1 96 ? -7.584 -10.424 3.440 1.00 97.06 96 LEU A C 1
ATOM 742 O O . LEU A 1 96 ? -7.294 -10.257 2.259 1.00 97.06 96 LEU A O 1
ATOM 746 N N . VAL A 1 97 ? -6.736 -10.118 4.427 1.00 96.69 97 VAL A N 1
ATOM 747 C CA . VAL A 1 97 ? -5.382 -9.586 4.192 1.00 96.69 97 VAL A CA 1
ATOM 748 C C . VAL A 1 97 ? -4.341 -10.706 4.261 1.00 96.69 97 VAL A C 1
ATOM 750 O O . VAL A 1 97 ? -4.015 -11.222 5.332 1.00 96.69 97 VAL A O 1
ATOM 753 N N . LEU A 1 98 ? -3.782 -11.071 3.110 1.00 96.25 98 LEU A N 1
ATOM 754 C CA . LEU A 1 98 ? -2.702 -12.044 2.977 1.00 96.25 98 LEU A CA 1
ATOM 755 C C . LEU A 1 98 ? -1.340 -11.370 3.177 1.00 96.25 98 LEU A C 1
ATOM 757 O O . LEU A 1 98 ? -1.038 -10.349 2.559 1.00 96.25 98 LEU A O 1
ATOM 761 N N . ARG A 1 99 ? -0.488 -11.986 4.005 1.00 94.69 99 ARG A N 1
ATOM 762 C CA . ARG A 1 99 ? 0.853 -11.482 4.347 1.00 94.69 99 ARG A CA 1
ATOM 763 C C . ARG A 1 99 ? 1.931 -12.540 4.104 1.00 94.69 99 ARG A C 1
ATOM 765 O O . ARG A 1 99 ? 2.391 -13.167 5.059 1.00 94.69 99 ARG A O 1
ATOM 772 N N . PRO A 1 100 ? 2.352 -12.762 2.847 1.00 94.56 100 PRO A N 1
ATOM 773 C CA . PRO A 1 100 ? 3.321 -13.809 2.511 1.00 94.56 100 PRO A CA 1
ATOM 774 C C . PRO A 1 100 ? 4.667 -13.661 3.232 1.00 94.56 100 PRO A C 1
ATOM 776 O O . PRO A 1 100 ? 5.352 -14.651 3.459 1.00 94.56 100 PRO A O 1
ATOM 779 N N . LEU A 1 101 ? 5.032 -12.431 3.610 1.00 93.38 101 LEU A N 1
ATOM 780 C CA . LEU A 1 101 ? 6.312 -12.109 4.244 1.00 93.38 101 LEU A CA 1
ATOM 781 C C . LEU A 1 101 ? 6.235 -12.047 5.778 1.00 93.38 101 LEU A C 1
ATOM 783 O O . LEU A 1 101 ? 7.237 -11.735 6.413 1.00 93.38 101 LEU A O 1
ATOM 787 N N . ALA A 1 102 ? 5.079 -12.350 6.389 1.00 90.44 102 ALA A N 1
ATOM 788 C CA . ALA A 1 102 ? 4.834 -12.139 7.821 1.00 90.44 102 ALA A CA 1
ATOM 789 C C . ALA A 1 102 ? 5.888 -12.787 8.733 1.00 90.44 102 ALA A C 1
ATOM 791 O O . ALA A 1 102 ? 6.190 -12.249 9.794 1.00 90.44 102 ALA A O 1
ATOM 792 N N . THR A 1 103 ? 6.437 -13.931 8.329 1.00 89.25 103 THR A N 1
ATOM 793 C CA . THR A 1 103 ? 7.412 -14.708 9.108 1.00 89.25 103 THR A CA 1
ATOM 794 C C . THR A 1 103 ? 8.804 -14.726 8.479 1.00 89.25 103 THR A C 1
ATOM 796 O O . THR A 1 103 ? 9.628 -15.544 8.877 1.00 89.25 103 THR A O 1
ATOM 799 N N . MET A 1 104 ? 9.055 -13.890 7.470 1.00 90.88 104 MET A N 1
ATOM 800 C CA . MET A 1 104 ? 10.349 -13.815 6.794 1.00 90.88 104 MET A CA 1
ATOM 801 C C . MET A 1 104 ? 11.211 -12.720 7.407 1.00 90.88 104 MET A C 1
ATOM 803 O O . MET A 1 104 ? 10.717 -11.632 7.715 1.00 90.88 104 MET A O 1
ATOM 807 N N . ASP A 1 105 ? 12.505 -12.992 7.546 1.00 89.44 105 ASP A N 1
ATOM 808 C CA . ASP A 1 105 ? 13.457 -11.969 7.945 1.00 89.44 105 ASP A CA 1
ATOM 809 C C . ASP A 1 105 ? 13.876 -11.088 6.754 1.00 89.44 105 ASP A C 1
ATOM 811 O O . ASP A 1 105 ? 13.604 -11.367 5.581 1.00 89.44 105 ASP A O 1
ATOM 815 N N . LYS A 1 106 ? 14.513 -9.956 7.061 1.00 87.56 106 LYS A N 1
ATOM 816 C CA . LYS A 1 106 ? 14.931 -8.996 6.036 1.00 87.56 106 LYS A CA 1
ATOM 817 C C . LYS A 1 106 ? 15.961 -9.588 5.053 1.00 87.56 106 LYS A C 1
ATOM 819 O O . LYS A 1 106 ? 15.785 -9.353 3.857 1.00 87.56 106 LYS A O 1
ATOM 824 N N . PRO A 1 107 ? 17.012 -10.313 5.492 1.00 91.25 107 PRO A N 1
ATOM 825 C CA . PRO A 1 107 ? 17.935 -10.985 4.577 1.00 91.25 107 PRO A CA 1
ATOM 826 C C . PRO A 1 107 ? 17.244 -11.903 3.564 1.00 91.25 107 PRO A C 1
ATOM 828 O O . PRO A 1 107 ? 17.550 -11.807 2.375 1.00 91.25 107 PRO A O 1
ATOM 831 N N . ASP A 1 108 ? 16.279 -12.716 3.993 1.00 92.12 108 ASP A N 1
ATOM 832 C CA . ASP A 1 108 ? 15.544 -13.629 3.116 1.00 92.12 108 ASP A CA 1
ATOM 833 C C . ASP A 1 108 ? 14.682 -12.872 2.101 1.00 92.12 108 ASP A C 1
ATOM 835 O O . ASP A 1 108 ? 14.660 -13.210 0.914 1.00 92.12 108 ASP A O 1
ATOM 839 N N . ILE A 1 109 ? 14.011 -11.800 2.538 1.00 93.25 109 ILE A N 1
ATOM 840 C CA . ILE A 1 109 ? 13.241 -10.919 1.646 1.00 93.25 109 ILE A CA 1
ATOM 841 C C . ILE A 1 109 ? 14.165 -10.273 0.605 1.00 93.25 109 ILE A C 1
ATOM 843 O O . ILE A 1 109 ? 13.822 -10.208 -0.575 1.00 93.25 109 ILE A O 1
ATOM 847 N N . MET A 1 110 ? 15.352 -9.817 1.016 1.00 91.38 110 MET A N 1
ATOM 848 C CA . MET A 1 110 ? 16.335 -9.213 0.113 1.00 91.38 110 MET A CA 1
ATOM 849 C C . MET A 1 110 ? 16.883 -10.230 -0.891 1.00 91.38 110 MET A C 1
ATOM 851 O O . MET A 1 110 ? 16.921 -9.935 -2.083 1.00 91.38 110 MET A O 1
ATOM 855 N N . ALA A 1 111 ? 17.234 -11.436 -0.441 1.00 94.75 111 ALA A N 1
ATOM 856 C CA . ALA A 1 111 ? 17.687 -12.516 -1.313 1.00 94.75 111 ALA A CA 1
ATOM 857 C C . ALA A 1 111 ? 16.598 -12.936 -2.315 1.00 94.75 111 ALA A C 1
ATOM 859 O O . ALA A 1 111 ? 16.886 -13.212 -3.481 1.00 94.75 111 ALA A O 1
ATOM 860 N N . MET A 1 112 ? 15.331 -12.940 -1.891 1.00 94.69 112 MET A N 1
ATOM 861 C CA . MET A 1 112 ? 14.201 -13.162 -2.788 1.00 94.69 112 MET A CA 1
ATOM 862 C C . MET A 1 112 ? 14.069 -12.031 -3.811 1.00 94.69 112 MET A C 1
ATOM 864 O O . MET A 1 112 ? 13.916 -12.325 -4.993 1.00 94.69 112 MET A O 1
ATOM 868 N N . ALA A 1 113 ? 14.169 -10.768 -3.385 1.00 93.62 113 ALA A N 1
ATOM 869 C CA . ALA A 1 113 ? 14.124 -9.605 -4.271 1.00 93.62 113 ALA A CA 1
ATOM 870 C C . ALA A 1 113 ? 15.262 -9.612 -5.307 1.00 93.62 113 ALA A C 1
ATOM 872 O O . ALA A 1 113 ? 15.033 -9.254 -6.462 1.00 93.62 113 ALA A O 1
ATOM 873 N N . ASP A 1 114 ? 16.462 -10.065 -4.929 1.00 93.44 114 ASP A N 1
ATOM 874 C CA . ASP A 1 114 ? 17.574 -10.309 -5.856 1.00 93.44 114 ASP A CA 1
ATOM 875 C C . ASP A 1 114 ? 17.228 -11.409 -6.861 1.00 93.44 114 ASP A C 1
ATOM 877 O O . ASP A 1 114 ? 17.340 -11.217 -8.071 1.00 93.44 114 ASP A O 1
ATOM 881 N N . LYS A 1 115 ? 16.730 -12.549 -6.367 1.00 94.94 115 LYS A N 1
ATOM 882 C CA . LYS A 1 115 ? 16.363 -13.703 -7.195 1.00 94.94 115 LYS A CA 1
ATOM 883 C C . LYS A 1 115 ? 15.284 -13.372 -8.226 1.00 94.94 115 LYS A C 1
ATOM 885 O O . LYS A 1 115 ? 15.347 -13.878 -9.343 1.00 94.94 115 LYS A O 1
ATOM 890 N N . ILE A 1 116 ? 14.292 -12.560 -7.858 1.00 94.38 116 ILE A N 1
ATOM 891 C CA . ILE A 1 116 ? 13.208 -12.162 -8.766 1.00 94.38 116 ILE A CA 1
ATOM 892 C C . ILE A 1 116 ? 13.511 -10.872 -9.531 1.00 94.38 116 ILE A C 1
ATOM 894 O O . ILE A 1 116 ? 12.653 -10.439 -10.290 1.00 94.38 116 ILE A O 1
ATOM 898 N N . GLY A 1 117 ? 14.685 -10.258 -9.341 1.00 91.31 117 GLY A N 1
ATOM 899 C CA . GLY A 1 117 ? 15.117 -9.066 -10.073 1.00 91.31 117 GLY A CA 1
ATOM 900 C C . GLY A 1 117 ? 14.373 -7.778 -9.711 1.00 91.31 117 GLY A C 1
ATOM 901 O O . GLY A 1 117 ? 14.246 -6.896 -10.556 1.00 91.31 117 GLY A O 1
ATOM 902 N N . THR A 1 118 ? 13.858 -7.650 -8.484 1.00 91.31 118 THR A N 1
ATOM 903 C CA . THR A 1 118 ? 13.127 -6.453 -8.028 1.00 91.31 118 THR A CA 1
ATOM 904 C C . THR A 1 118 ? 13.927 -5.531 -7.110 1.00 91.31 118 THR A C 1
ATOM 906 O O . THR A 1 118 ? 13.516 -4.388 -6.893 1.00 91.31 118 THR A O 1
ATOM 909 N N . ARG A 1 119 ? 15.071 -5.985 -6.583 1.00 88.94 119 ARG A N 1
ATOM 910 C CA . ARG A 1 119 ? 15.841 -5.247 -5.569 1.00 88.94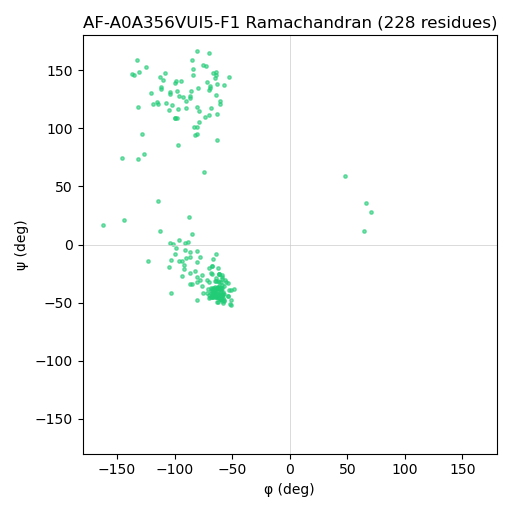 119 ARG A CA 1
ATOM 911 C C . ARG A 1 119 ? 16.253 -3.841 -6.010 1.00 88.94 119 ARG A C 1
ATOM 913 O O . ARG A 1 119 ? 16.015 -2.887 -5.274 1.00 88.94 119 ARG A O 1
ATOM 920 N N . HIS A 1 120 ? 16.827 -3.695 -7.203 1.00 84.62 120 HIS A N 1
ATOM 921 C CA . HIS A 1 120 ? 17.333 -2.402 -7.688 1.00 84.62 120 HIS A CA 1
ATOM 922 C C . HIS A 1 120 ? 16.221 -1.365 -7.865 1.00 84.62 120 HIS A C 1
ATOM 924 O O . HIS A 1 120 ? 16.456 -0.169 -7.705 1.00 84.62 120 HIS A O 1
ATOM 930 N N . TYR A 1 121 ? 14.993 -1.804 -8.157 1.00 83.50 121 TYR A N 1
ATOM 931 C CA . TYR A 1 121 ? 13.855 -0.895 -8.185 1.00 83.50 121 TYR A CA 1
ATOM 932 C C . TYR A 1 121 ? 13.502 -0.411 -6.777 1.00 83.50 121 TYR A C 1
ATOM 934 O O . TYR A 1 121 ? 13.300 0.786 -6.584 1.00 83.50 121 TYR A O 1
ATOM 942 N N . ALA A 1 122 ? 13.467 -1.313 -5.791 1.00 79.56 122 ALA A N 1
ATOM 943 C CA . ALA A 1 122 ? 13.137 -0.973 -4.409 1.00 79.56 122 ALA A CA 1
ATOM 944 C C . 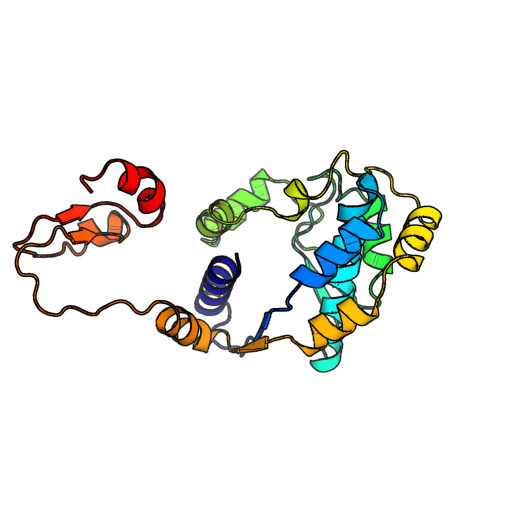ALA A 1 122 ? 14.146 0.011 -3.793 1.00 79.56 122 ALA A C 1
ATOM 946 O O . ALA A 1 122 ? 13.742 0.950 -3.114 1.00 79.56 122 ALA A O 1
ATOM 947 N N . GLU A 1 123 ? 15.440 -0.136 -4.095 1.00 80.00 123 GLU A N 1
ATOM 948 C CA . GLU A 1 123 ? 16.506 0.763 -3.616 1.00 80.00 123 GLU A CA 1
ATOM 949 C C . GLU A 1 123 ? 16.331 2.219 -4.084 1.00 80.00 123 GLU A C 1
ATOM 951 O O . GLU A 1 123 ? 16.788 3.151 -3.422 1.00 80.00 123 GLU A O 1
ATOM 956 N N . SER A 1 124 ? 15.640 2.431 -5.207 1.00 71.50 124 SER A N 1
ATOM 957 C CA . SER A 1 124 ? 15.369 3.765 -5.754 1.00 71.50 124 SER A CA 1
ATOM 958 C C . SER A 1 124 ? 14.110 4.434 -5.181 1.00 71.50 124 SER A C 1
ATOM 960 O O . SER A 1 124 ? 13.880 5.627 -5.411 1.00 71.50 124 SER A O 1
ATOM 962 N N . ILE A 1 125 ? 13.280 3.684 -4.445 1.00 72.25 125 ILE A N 1
ATOM 963 C CA . ILE A 1 125 ? 11.966 4.124 -3.974 1.00 72.25 125 ILE A CA 1
ATOM 964 C C . ILE A 1 125 ? 12.074 4.636 -2.527 1.00 72.25 125 ILE A C 1
ATOM 966 O O . ILE A 1 125 ? 12.362 3.861 -1.619 1.00 72.25 125 ILE A O 1
ATOM 970 N N . PRO A 1 126 ? 11.804 5.930 -2.265 1.00 65.94 126 PRO A N 1
ATOM 971 C CA . PRO A 1 126 ? 11.807 6.456 -0.903 1.00 65.94 126 PRO A CA 1
ATOM 972 C C . PRO A 1 126 ? 10.627 5.911 -0.083 1.00 65.94 126 PRO A C 1
ATOM 974 O O . PRO A 1 126 ? 9.484 5.894 -0.549 1.00 65.94 126 PRO A O 1
ATOM 977 N N . GLU A 1 127 ? 10.896 5.521 1.166 1.00 67.88 127 GLU A N 1
ATOM 978 C CA . GLU A 1 127 ? 9.882 5.063 2.122 1.00 67.88 127 GLU A CA 1
ATOM 979 C C . GLU A 1 127 ? 9.145 6.246 2.774 1.00 67.88 127 GLU A C 1
ATOM 981 O O . GLU A 1 127 ? 9.573 6.789 3.793 1.00 67.88 127 GLU A O 1
ATOM 986 N N . TYR A 1 128 ? 7.988 6.634 2.232 1.00 64.00 128 TYR A N 1
ATOM 987 C CA . TYR A 1 128 ? 7.202 7.753 2.776 1.00 64.00 128 TYR A CA 1
ATOM 988 C C . TYR A 1 128 ? 6.712 7.518 4.214 1.00 64.00 128 TYR A C 1
ATOM 990 O O . TYR A 1 128 ? 6.737 8.442 5.025 1.00 64.00 128 TYR A O 1
ATOM 998 N N . CYS A 1 129 ? 6.333 6.285 4.573 1.00 59.81 129 CYS A N 1
ATOM 999 C CA . CYS A 1 129 ? 5.853 5.957 5.923 1.00 59.81 129 CYS A CA 1
ATOM 1000 C C . CYS A 1 129 ? 6.909 6.208 7.019 1.00 59.81 129 CYS A C 1
ATOM 1002 O O . CYS A 1 129 ? 6.551 6.572 8.140 1.00 59.81 129 CYS A O 1
ATOM 1004 N N . GLY A 1 130 ? 8.197 6.035 6.700 1.00 56.41 130 GLY A N 1
ATOM 1005 C CA . GLY A 1 130 ? 9.306 6.300 7.621 1.00 56.41 130 GLY A CA 1
ATOM 1006 C C . GLY A 1 130 ? 9.610 7.790 7.793 1.00 56.41 130 GLY A C 1
ATOM 1007 O O . GLY A 1 130 ? 10.089 8.198 8.846 1.00 56.41 130 GLY A O 1
ATOM 1008 N N . VAL A 1 131 ? 9.286 8.613 6.790 1.00 55.81 131 VAL A N 1
ATOM 1009 C CA . VAL A 1 131 ? 9.530 10.066 6.809 1.00 55.81 131 VAL A CA 1
ATOM 1010 C C . VAL A 1 131 ? 8.461 10.815 7.610 1.00 55.81 131 VAL A C 1
ATOM 1012 O O . VAL A 1 131 ? 8.755 11.827 8.241 1.00 55.81 131 VAL A O 1
ATOM 1015 N N . ILE A 1 132 ? 7.222 10.319 7.611 1.00 64.62 132 ILE A N 1
ATOM 1016 C CA . ILE A 1 132 ? 6.079 11.018 8.223 1.00 64.62 132 ILE A CA 1
ATOM 1017 C C . ILE A 1 132 ? 5.898 10.743 9.723 1.00 64.62 132 ILE A C 1
ATOM 1019 O O . ILE A 1 132 ? 5.293 11.554 10.415 1.00 64.62 132 ILE A O 1
ATOM 1023 N N . SER A 1 133 ? 6.377 9.608 10.243 1.00 64.75 133 SER A N 1
ATOM 1024 C CA . SER A 1 133 ? 6.111 9.204 11.632 1.00 64.75 133 SER A CA 1
ATOM 1025 C C . SER A 1 133 ? 7.284 9.533 12.550 1.00 64.75 133 SER A C 1
ATOM 1027 O O . SER A 1 133 ? 8.312 8.859 12.525 1.00 64.75 133 SER A O 1
ATOM 1029 N N . LYS A 1 134 ? 7.106 10.527 13.426 1.00 72.00 134 LYS A N 1
ATOM 1030 C CA . LYS A 1 134 ? 8.028 10.793 14.539 1.00 72.00 134 LYS A CA 1
ATOM 1031 C C . LYS A 1 134 ? 7.639 9.939 15.742 1.00 72.00 134 LYS A C 1
ATOM 1033 O O . LYS A 1 134 ? 6.486 9.953 16.160 1.00 72.00 134 LYS A O 1
ATOM 1038 N N . ASN A 1 135 ? 8.603 9.204 16.300 1.00 79.88 135 ASN A N 1
ATOM 1039 C CA . ASN A 1 135 ? 8.405 8.316 17.455 1.00 79.88 135 ASN A CA 1
ATOM 1040 C C . ASN A 1 135 ? 7.171 7.397 17.302 1.00 79.88 135 ASN A C 1
ATOM 1042 O O . ASN A 1 135 ? 6.236 7.472 18.107 1.00 79.88 135 ASN A O 1
ATOM 1046 N N . PRO A 1 136 ? 7.135 6.558 16.248 1.00 82.12 136 PRO A N 1
ATOM 1047 C CA . PRO A 1 136 ? 5.981 5.721 15.941 1.00 82.12 136 PRO A CA 1
ATOM 1048 C C . PRO A 1 136 ? 5.615 4.815 17.117 1.00 82.12 136 PRO A C 1
ATOM 1050 O O . PRO A 1 136 ? 6.477 4.204 17.754 1.00 82.12 136 PRO A O 1
ATOM 1053 N N . VAL A 1 137 ? 4.315 4.710 17.389 1.00 86.38 137 VAL A N 1
ATOM 1054 C CA . VAL A 1 137 ? 3.798 3.870 18.465 1.00 86.38 137 VAL A CA 1
ATOM 1055 C C . VAL A 1 137 ? 4.100 2.399 18.183 1.00 86.38 137 VAL A C 1
ATOM 1057 O O . VAL A 1 137 ? 3.791 1.880 17.117 1.00 86.38 137 VAL A O 1
ATOM 1060 N N . ILE A 1 138 ? 4.695 1.710 19.156 1.00 83.69 138 ILE A N 1
ATOM 1061 C CA . ILE A 1 138 ? 5.079 0.290 19.044 1.00 83.69 138 ILE A CA 1
ATOM 1062 C C . ILE A 1 138 ? 3.965 -0.620 19.602 1.00 83.69 138 ILE A C 1
ATOM 1064 O O . ILE A 1 138 ? 3.787 -1.760 19.180 1.00 83.69 138 ILE A O 1
ATOM 1068 N N . ASN A 1 139 ? 3.182 -0.094 20.547 1.00 88.81 139 ASN A N 1
ATOM 1069 C CA . ASN A 1 139 ? 2.093 -0.776 21.242 1.00 88.81 139 ASN A CA 1
ATOM 1070 C C . ASN A 1 139 ? 0.845 0.125 21.224 1.00 88.81 139 ASN A C 1
ATOM 1072 O O . ASN A 1 139 ? 0.525 0.785 22.214 1.00 88.81 139 ASN A O 1
ATOM 1076 N N . GLY A 1 140 ? 0.193 0.233 20.060 1.00 88.25 140 GLY A N 1
ATOM 1077 C CA . GLY A 1 140 ? -0.958 1.121 19.872 1.00 88.25 140 GLY A CA 1
ATOM 1078 C C . GLY A 1 140 ? -2.162 0.733 20.737 1.00 88.25 140 GLY A C 1
ATOM 1079 O O . GLY A 1 140 ? -2.391 -0.433 21.035 1.00 88.25 140 GLY A O 1
ATOM 1080 N N . SER A 1 141 ? -2.975 1.694 21.163 1.00 95.25 141 SER A N 1
ATOM 1081 C CA . SER A 1 141 ? -4.211 1.424 21.909 1.00 95.25 141 SER A CA 1
ATOM 1082 C C . SER A 1 141 ? -5.414 1.397 20.970 1.00 95.25 141 SER A C 1
ATOM 1084 O O . SER A 1 141 ? -5.640 2.380 20.275 1.00 95.25 141 SER A O 1
ATOM 1086 N N . PHE A 1 142 ? -6.224 0.330 21.012 1.00 93.75 142 PHE A N 1
ATOM 1087 C CA . PHE A 1 142 ? -7.483 0.217 20.252 1.00 93.75 142 PHE A CA 1
ATOM 1088 C C . PHE A 1 142 ? -8.388 1.436 20.456 1.00 93.75 142 PHE A C 1
ATOM 1090 O O . PHE A 1 142 ? -8.713 2.136 19.504 1.00 93.75 142 PHE A O 1
ATOM 1097 N N . LYS A 1 143 ? -8.654 1.791 21.719 1.00 96.00 143 LYS A N 1
ATOM 1098 C CA . LYS A 1 143 ? -9.451 2.978 22.069 1.00 96.00 143 LYS A CA 1
ATOM 1099 C C . LYS A 1 143 ? -8.848 4.278 21.536 1.00 96.00 143 LYS A C 1
ATOM 1101 O O . LYS A 1 143 ? -9.571 5.217 21.218 1.00 96.00 143 LYS A O 1
ATOM 1106 N N . ARG A 1 144 ? -7.513 4.380 21.499 1.00 95.56 144 ARG A N 1
ATOM 1107 C CA . ARG A 1 144 ? -6.852 5.590 20.997 1.00 95.56 144 ARG A CA 1
ATOM 1108 C C . ARG A 1 144 ? -6.929 5.663 19.478 1.00 95.56 144 ARG A C 1
ATOM 1110 O O . ARG A 1 144 ? -7.214 6.742 18.983 1.00 95.56 144 ARG A O 1
ATOM 1117 N N . VAL A 1 145 ? -6.724 4.549 18.773 1.00 95.38 145 VAL A N 1
ATOM 1118 C CA . VAL A 1 145 ? -6.880 4.473 17.313 1.00 95.38 145 VAL A CA 1
ATOM 1119 C C . VAL A 1 145 ? -8.290 4.870 16.903 1.00 95.38 145 VAL A C 1
ATOM 1121 O O . VAL A 1 145 ? -8.423 5.700 16.018 1.00 95.38 145 VAL A O 1
ATOM 1124 N N . GLU A 1 146 ? -9.326 4.366 17.577 1.00 95.19 146 GLU A N 1
ATOM 1125 C CA . GLU A 1 146 ? -10.715 4.776 17.314 1.00 95.19 146 GLU A CA 1
ATOM 1126 C C . GLU A 1 146 ? -10.914 6.287 17.490 1.00 95.19 146 GLU A C 1
ATOM 1128 O O . GLU A 1 146 ? -11.559 6.928 16.665 1.00 95.19 146 GLU A O 1
ATOM 1133 N N . LYS A 1 147 ? -10.309 6.878 18.528 1.00 96.50 147 LYS A N 1
ATOM 1134 C CA . LYS A 1 147 ? -10.367 8.326 18.759 1.00 96.50 147 LYS A CA 1
ATOM 1135 C C . LYS A 1 147 ? -9.612 9.137 17.702 1.00 96.50 147 LYS A C 1
ATOM 1137 O O . LYS A 1 147 ? -10.056 10.228 17.363 1.00 96.50 147 LYS A O 1
ATOM 1142 N N . GLU A 1 148 ? -8.457 8.670 17.227 1.00 95.62 148 GLU A N 1
ATOM 1143 C CA . GLU A 1 148 ? -7.757 9.338 16.117 1.00 95.62 148 GLU A CA 1
ATOM 1144 C C . GLU A 1 148 ? -8.561 9.194 14.818 1.00 95.62 148 GLU A C 1
ATOM 1146 O O . GLU A 1 148 ? -8.748 10.173 14.107 1.00 95.62 148 GLU A O 1
ATOM 1151 N N . ALA A 1 149 ? -9.117 8.008 14.557 1.00 95.44 149 ALA A N 1
ATOM 1152 C CA . ALA A 1 149 ? -9.971 7.742 13.404 1.00 95.44 149 ALA A CA 1
ATOM 1153 C C . ALA A 1 149 ? -11.210 8.645 13.382 1.00 95.44 149 ALA A C 1
ATOM 1155 O O . ALA A 1 149 ? -11.504 9.242 12.357 1.00 95.44 149 ALA A O 1
ATOM 1156 N N . SER A 1 150 ? -11.887 8.846 14.518 1.00 96.69 150 SER A N 1
ATOM 1157 C CA . SER A 1 150 ? -13.075 9.709 14.583 1.00 96.69 150 SER A CA 1
ATOM 1158 C C . SER A 1 150 ? -12.797 11.196 14.329 1.00 96.69 150 SER A C 1
ATOM 1160 O O . SER A 1 150 ? -13.740 11.974 14.227 1.00 96.69 150 SER A O 1
ATOM 1162 N N . ARG A 1 151 ? -11.527 11.623 14.325 1.00 96.25 151 ARG A N 1
ATOM 1163 C CA . ARG A 1 151 ? -11.128 13.015 14.054 1.00 96.25 151 ARG A CA 1
ATOM 1164 C C . ARG A 1 151 ? -10.829 13.269 12.580 1.00 96.25 151 ARG A C 1
ATOM 1166 O O . ARG A 1 151 ? -10.755 14.431 12.203 1.00 96.25 151 ARG A O 1
ATOM 1173 N N . PHE A 1 152 ? -10.609 12.213 11.803 1.00 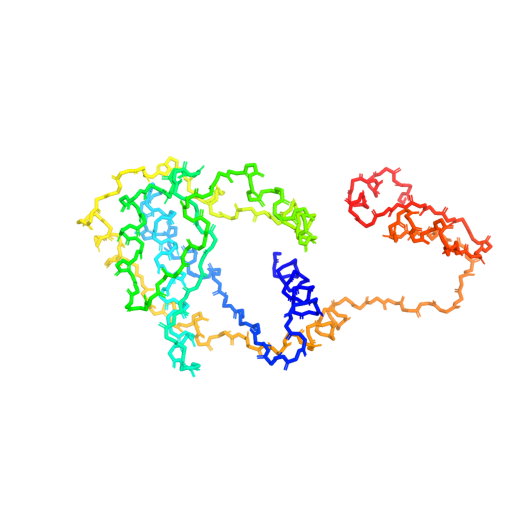97.06 152 PHE A N 1
ATOM 1174 C CA . PHE A 1 152 ? -10.269 12.298 10.391 1.00 97.06 152 PHE A CA 1
ATOM 1175 C C . PHE A 1 152 ? -11.530 12.547 9.550 1.00 97.06 152 PHE A C 1
ATOM 1177 O O . PHE A 1 152 ? -12.549 11.882 9.751 1.00 97.06 152 PHE A O 1
ATOM 1184 N N . ASP A 1 153 ? -11.461 13.474 8.595 1.00 97.31 153 ASP A N 1
ATOM 1185 C CA . ASP A 1 153 ? -12.529 13.679 7.612 1.00 97.31 153 ASP A CA 1
ATOM 1186 C C . ASP A 1 153 ? -12.449 12.644 6.476 1.00 97.31 153 ASP A C 1
ATOM 1188 O O . ASP A 1 153 ? -11.659 12.756 5.536 1.00 97.31 153 ASP A O 1
ATOM 1192 N N . TYR A 1 154 ? -13.307 11.625 6.552 1.00 97.56 154 TYR A N 1
ATOM 1193 C CA . TYR A 1 154 ? -13.355 10.531 5.581 1.00 97.56 154 TYR A CA 1
ATOM 1194 C C . TYR A 1 154 ? -13.823 10.941 4.182 1.00 97.56 154 TYR A C 1
ATOM 1196 O O . TYR A 1 154 ? -13.483 10.250 3.224 1.00 97.56 154 TYR A O 1
ATOM 1204 N N . SER A 1 155 ? -14.491 12.090 4.025 1.00 98.06 155 SER A N 1
ATOM 1205 C CA . SER A 1 155 ? -14.892 12.570 2.695 1.00 98.06 155 SER A CA 1
ATOM 1206 C C . SER A 1 155 ? -13.686 12.824 1.778 1.00 98.06 155 SER A C 1
ATOM 1208 O O . SER A 1 155 ? -13.784 12.708 0.555 1.00 98.06 155 SER A O 1
ATOM 1210 N N . ILE A 1 156 ? -12.517 13.102 2.365 1.00 97.06 156 ILE A N 1
ATOM 1211 C CA . ILE A 1 156 ? -11.250 13.283 1.649 1.00 97.06 156 ILE A CA 1
ATOM 1212 C C . ILE A 1 156 ? -10.734 11.947 1.102 1.00 97.06 156 ILE A C 1
ATOM 1214 O O . ILE A 1 156 ? -10.216 11.906 -0.015 1.00 97.06 156 ILE A O 1
ATOM 1218 N N . LEU A 1 157 ? -10.895 10.854 1.856 1.00 98.12 157 LEU A N 1
ATOM 1219 C CA . LEU A 1 157 ? -10.546 9.511 1.391 1.00 98.12 157 LEU A CA 1
ATOM 1220 C C . LEU A 1 157 ? -11.483 9.067 0.265 1.00 98.12 157 LEU A C 1
ATOM 1222 O O . LEU A 1 157 ? -11.011 8.576 -0.758 1.00 98.12 157 LEU A O 1
ATOM 1226 N N . ASP A 1 158 ? -12.787 9.293 0.427 1.00 98.00 158 ASP A N 1
ATOM 1227 C CA . ASP A 1 158 ? -13.790 8.959 -0.588 1.00 98.00 158 ASP A CA 1
ATOM 1228 C C . ASP A 1 158 ? -13.509 9.695 -1.901 1.00 98.00 158 ASP A C 1
ATOM 1230 O O . ASP A 1 158 ? -13.521 9.097 -2.979 1.00 98.00 158 ASP A O 1
ATOM 1234 N N . LYS A 1 159 ? -13.172 10.988 -1.807 1.00 98.19 159 LYS A N 1
ATOM 1235 C CA . LYS A 1 159 ? -12.748 11.790 -2.954 1.00 98.19 159 LYS A CA 1
ATOM 1236 C C . LYS A 1 159 ? -11.491 11.217 -3.614 1.00 98.19 159 LYS A C 1
ATOM 1238 O O . LYS A 1 159 ? -11.478 11.066 -4.831 1.00 98.19 159 LYS A O 1
ATOM 1243 N N . ALA A 1 160 ? -10.465 10.868 -2.836 1.00 97.88 160 ALA A N 1
ATOM 1244 C CA . ALA A 1 160 ? -9.237 10.278 -3.367 1.00 97.88 160 ALA A CA 1
ATOM 1245 C C . ALA A 1 160 ? -9.507 8.969 -4.127 1.00 97.88 160 ALA A C 1
ATOM 1247 O O . ALA A 1 160 ? -8.989 8.770 -5.223 1.00 97.88 160 ALA A O 1
ATOM 1248 N N . VAL A 1 161 ? -10.353 8.090 -3.583 1.00 98.06 161 VAL A N 1
ATOM 1249 C CA . VAL A 1 161 ? -10.753 6.843 -4.255 1.00 98.06 161 VAL A CA 1
ATOM 1250 C C . VAL A 1 161 ? -11.543 7.129 -5.536 1.00 98.06 161 VAL A C 1
ATOM 1252 O O . VAL A 1 161 ? -11.298 6.486 -6.558 1.00 98.06 161 VAL A O 1
ATOM 1255 N N . ALA A 1 162 ? -12.455 8.104 -5.518 1.00 97.56 162 ALA A N 1
ATOM 1256 C CA . ALA A 1 162 ? -13.225 8.503 -6.698 1.00 97.56 162 ALA A CA 1
ATOM 1257 C C . ALA A 1 162 ? -12.347 9.098 -7.816 1.00 97.56 162 ALA A C 1
ATOM 1259 O O . ALA A 1 162 ? -12.648 8.920 -8.993 1.00 97.56 162 ALA A O 1
ATOM 1260 N N . GLU A 1 163 ? -11.250 9.767 -7.456 1.00 97.31 163 GLU A N 1
ATOM 1261 C CA . GLU A 1 163 ? -10.247 10.321 -8.378 1.00 97.31 163 GLU A CA 1
ATOM 1262 C C . GLU A 1 163 ? -9.173 9.295 -8.791 1.00 97.31 163 GLU A C 1
ATOM 1264 O O . GLU A 1 163 ? -8.173 9.653 -9.419 1.00 97.31 163 GLU A O 1
ATOM 1269 N N . SER A 1 164 ? -9.354 8.016 -8.445 1.00 96.56 164 SER A N 1
ATOM 1270 C CA . SER A 1 164 ? -8.407 6.966 -8.813 1.00 96.56 164 SER A CA 1
ATOM 1271 C C . SER A 1 164 ? -8.311 6.768 -10.328 1.00 96.56 164 SER A C 1
ATOM 1273 O O . SER A 1 164 ? -9.280 6.891 -11.079 1.00 96.56 164 SER A O 1
ATOM 1275 N N . VAL A 1 165 ? -7.106 6.432 -10.785 1.00 94.12 165 VAL A N 1
ATOM 1276 C CA . VAL A 1 165 ? -6.806 6.184 -12.197 1.00 94.12 165 VAL A CA 1
ATOM 1277 C C . VAL A 1 165 ? -6.432 4.722 -12.368 1.00 94.12 165 VAL A C 1
ATOM 1279 O O . VAL A 1 165 ? -5.456 4.263 -11.776 1.00 94.12 165 VAL A O 1
ATOM 1282 N N . SER A 1 166 ? -7.186 4.002 -13.201 1.00 93.88 166 SER A N 1
ATOM 1283 C CA . SER A 1 166 ? -6.888 2.618 -13.577 1.00 93.88 166 SER A CA 1
ATOM 1284 C C . SER A 1 166 ? -6.304 2.557 -14.981 1.00 93.88 166 SER A C 1
ATOM 1286 O O . SER A 1 166 ? -6.884 3.089 -15.926 1.00 93.88 166 SER A O 1
ATOM 1288 N N . VAL A 1 167 ? -5.176 1.869 -15.125 1.00 92.44 167 VAL A N 1
ATOM 1289 C CA . VAL A 1 167 ? -4.553 1.571 -16.418 1.00 92.44 167 VAL A CA 1
ATOM 1290 C C . VAL A 1 167 ? -4.208 0.092 -16.502 1.00 92.44 167 VAL A C 1
ATOM 1292 O O . VAL A 1 167 ? -3.889 -0.542 -15.496 1.00 92.44 167 VAL A O 1
ATOM 1295 N N . ALA A 1 168 ? -4.247 -0.480 -17.701 1.00 91.62 168 ALA A N 1
ATOM 1296 C CA . ALA A 1 168 ? -3.764 -1.837 -17.899 1.00 91.62 168 ALA A CA 1
ATOM 1297 C C . ALA A 1 168 ? -2.229 -1.860 -17.800 1.00 91.62 168 ALA A C 1
ATOM 1299 O O . ALA A 1 168 ? -1.547 -0.940 -18.256 1.00 91.62 168 ALA A O 1
ATOM 1300 N N . VAL A 1 169 ? -1.667 -2.886 -17.158 1.00 89.19 169 VAL A N 1
ATOM 1301 C CA . VAL A 1 169 ? -0.216 -2.931 -16.910 1.00 89.19 169 VAL A CA 1
ATOM 1302 C C . VAL A 1 169 ? 0.589 -2.999 -18.212 1.00 89.19 169 VAL A C 1
ATOM 1304 O O . VAL A 1 169 ? 1.671 -2.426 -18.292 1.00 89.19 169 VAL A O 1
ATOM 1307 N N . ASP A 1 170 ? 0.052 -3.628 -19.252 1.00 85.75 170 ASP A N 1
ATOM 1308 C CA . ASP A 1 170 ? 0.661 -3.720 -20.581 1.00 85.75 170 ASP A CA 1
ATOM 1309 C C . ASP A 1 170 ? 0.739 -2.371 -21.317 1.00 85.75 170 ASP A C 1
ATOM 1311 O O . ASP A 1 170 ? 1.649 -2.171 -22.122 1.00 85.75 170 ASP A O 1
ATOM 1315 N N . THR A 1 171 ? -0.139 -1.416 -20.995 1.00 85.56 171 THR A N 1
ATOM 1316 C CA . THR A 1 171 ? -0.133 -0.063 -21.579 1.00 85.56 171 THR A CA 1
ATOM 1317 C C . THR A 1 171 ? 0.707 0.939 -20.786 1.00 85.56 171 THR A C 1
ATOM 1319 O O . THR A 1 171 ? 0.901 2.067 -21.234 1.00 85.56 171 THR A O 1
ATOM 1322 N N . ILE A 1 172 ? 1.255 0.553 -19.627 1.00 80.75 172 ILE A N 1
ATOM 1323 C CA . ILE A 1 172 ? 2.063 1.447 -18.777 1.00 80.75 172 ILE A CA 1
ATOM 1324 C C . ILE A 1 172 ? 3.271 2.023 -19.528 1.00 80.75 172 ILE A C 1
ATOM 1326 O O . ILE A 1 172 ? 3.624 3.177 -19.302 1.00 80.75 172 ILE A O 1
ATOM 1330 N N . ILE A 1 173 ? 3.901 1.258 -20.429 1.00 67.69 173 ILE A N 1
ATOM 1331 C CA . ILE A 1 173 ? 5.047 1.751 -21.214 1.00 67.69 173 ILE A CA 1
ATOM 1332 C C . ILE A 1 173 ? 4.656 2.963 -22.067 1.00 67.69 173 ILE A C 1
ATOM 1334 O O . ILE A 1 173 ? 5.445 3.897 -22.181 1.00 67.69 173 ILE A O 1
ATOM 1338 N N . GLN A 1 174 ? 3.452 2.965 -22.643 1.00 62.25 174 GLN A N 1
ATOM 1339 C CA . GLN A 1 174 ? 2.978 4.075 -23.470 1.00 62.25 174 GLN A CA 1
ATOM 1340 C C . GLN A 1 174 ? 2.766 5.332 -22.611 1.00 62.25 174 GLN A C 1
ATOM 1342 O O . GLN A 1 174 ? 3.313 6.372 -22.950 1.00 62.25 174 GLN A O 1
ATOM 1347 N N . ASP A 1 175 ? 2.132 5.214 -21.436 1.00 59.88 175 ASP A N 1
ATOM 1348 C CA . ASP A 1 175 ? 1.951 6.336 -20.487 1.00 59.88 175 ASP A CA 1
ATOM 1349 C C . ASP A 1 175 ? 3.286 6.890 -19.943 1.00 59.88 175 ASP A C 1
ATOM 1351 O O . ASP A 1 175 ? 3.436 8.098 -19.755 1.00 59.88 175 ASP A O 1
ATOM 1355 N N . ILE A 1 176 ? 4.283 6.028 -19.693 1.00 60.38 176 ILE A N 1
ATOM 1356 C CA . ILE A 1 176 ? 5.620 6.471 -19.259 1.00 60.38 176 ILE A CA 1
ATOM 1357 C C . ILE A 1 176 ? 6.324 7.242 -20.384 1.00 60.38 176 ILE A C 1
ATOM 1359 O O . ILE A 1 176 ? 6.903 8.298 -20.125 1.00 60.38 176 ILE A O 1
ATOM 1363 N N . ASN A 1 177 ? 6.266 6.730 -21.615 1.00 55.19 177 ASN A N 1
ATOM 1364 C CA . ASN A 1 177 ? 6.910 7.354 -22.769 1.00 55.19 177 ASN A CA 1
ATOM 1365 C C . ASN A 1 177 ? 6.200 8.644 -23.212 1.00 55.19 177 ASN A C 1
ATOM 1367 O O . ASN A 1 177 ? 6.861 9.554 -23.687 1.00 55.19 177 ASN A O 1
ATOM 1371 N N . GLU A 1 178 ? 4.885 8.769 -23.026 1.00 56.78 178 GLU A N 1
ATOM 1372 C CA . GLU A 1 178 ? 4.144 10.000 -23.342 1.00 56.78 178 GLU A CA 1
ATOM 1373 C C . GLU A 1 178 ? 4.473 11.154 -22.380 1.00 56.78 178 GLU A C 1
ATOM 1375 O O . GLU A 1 178 ? 4.489 12.316 -22.784 1.00 56.78 178 GLU A O 1
ATOM 1380 N N . LYS A 1 179 ? 4.771 10.858 -21.106 1.00 54.12 179 LYS A N 1
ATOM 1381 C CA . LYS A 1 179 ? 5.143 11.876 -20.101 1.00 54.12 179 LYS A CA 1
ATOM 1382 C C . LYS A 1 179 ? 6.610 12.290 -20.166 1.00 54.12 179 LYS A C 1
ATOM 1384 O O . LYS A 1 179 ? 6.958 13.377 -19.708 1.00 54.12 179 LYS A O 1
ATOM 1389 N N . ALA A 1 180 ? 7.466 11.438 -20.715 1.00 48.84 180 ALA A N 1
ATOM 1390 C CA . ALA A 1 180 ? 8.838 11.771 -21.046 1.00 48.84 180 ALA A CA 1
ATOM 1391 C C . ALA A 1 180 ? 8.886 12.131 -22.533 1.00 48.84 180 ALA A C 1
ATOM 1393 O O . ALA A 1 180 ? 9.160 11.269 -23.360 1.00 48.84 180 ALA A O 1
ATOM 1394 N N . VAL A 1 181 ? 8.605 13.390 -22.886 1.00 45.38 181 VAL A N 1
ATOM 1395 C CA . VAL A 1 181 ? 8.913 13.890 -24.235 1.00 45.38 181 VAL A CA 1
ATOM 1396 C C . VAL A 1 181 ? 10.433 13.829 -24.386 1.00 45.38 181 VAL A C 1
ATOM 1398 O O . VAL A 1 181 ? 11.155 14.722 -23.953 1.00 45.38 181 VAL A O 1
ATOM 1401 N N . ILE A 1 182 ? 10.918 12.696 -24.877 1.00 57.59 182 ILE A N 1
ATOM 1402 C CA . ILE A 1 182 ? 12.306 12.471 -25.240 1.00 57.59 182 ILE A CA 1
ATOM 1403 C C . ILE A 1 182 ? 12.389 12.876 -26.701 1.00 57.59 182 ILE A C 1
ATOM 1405 O O . ILE A 1 182 ? 11.723 12.274 -27.546 1.00 57.59 182 ILE A O 1
ATOM 1409 N N . ASP A 1 183 ? 13.192 13.891 -26.996 1.00 58.09 183 ASP A N 1
ATOM 1410 C CA . ASP A 1 183 ? 13.515 14.218 -28.376 1.00 58.09 183 ASP A CA 1
ATOM 1411 C C . ASP A 1 183 ? 14.269 13.032 -28.986 1.00 58.09 183 ASP A C 1
ATOM 1413 O O . ASP A 1 183 ? 15.375 12.677 -28.571 1.00 58.09 183 ASP A O 1
ATOM 1417 N N . VAL A 1 184 ? 13.632 12.362 -29.948 1.00 66.38 184 VAL A N 1
ATOM 1418 C CA . VAL A 1 184 ? 14.259 11.274 -30.698 1.00 66.38 184 VAL A CA 1
ATOM 1419 C C . VAL A 1 184 ? 15.079 11.903 -31.812 1.00 66.38 184 VAL A C 1
ATOM 1421 O O . VAL A 1 184 ? 14.544 12.314 -32.841 1.00 66.38 184 VAL A O 1
ATOM 1424 N N . VAL A 1 185 ? 16.386 11.977 -31.598 1.00 71.56 185 VAL A N 1
ATOM 1425 C CA . VAL A 1 185 ? 17.341 12.466 -32.592 1.00 71.56 185 VAL A CA 1
ATOM 1426 C C . VAL A 1 185 ? 17.870 11.277 -33.398 1.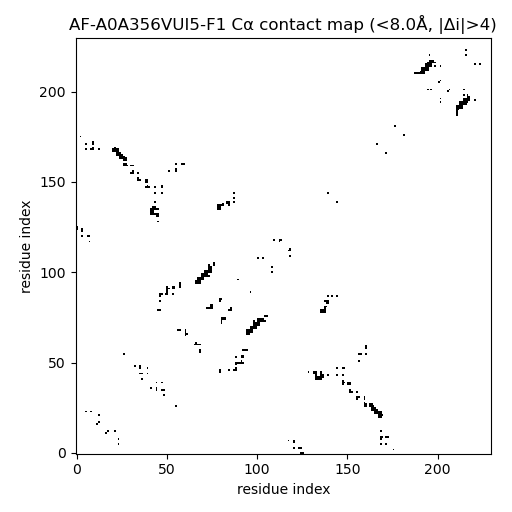00 71.56 185 VAL A C 1
ATOM 1428 O O . VAL A 1 185 ? 18.335 10.291 -32.831 1.00 71.56 185 VAL A O 1
ATOM 1431 N N . THR A 1 186 ? 17.783 11.347 -34.729 1.00 70.62 186 THR A N 1
ATOM 1432 C CA . THR A 1 186 ? 18.295 10.304 -35.641 1.00 70.62 186 THR A CA 1
ATOM 1433 C C . THR A 1 186 ? 19.715 10.568 -36.138 1.00 70.62 186 THR A C 1
ATOM 1435 O O . THR A 1 186 ? 20.338 9.660 -36.682 1.00 70.62 186 THR A O 1
ATOM 1438 N N . GLU A 1 187 ? 20.235 11.783 -35.957 1.00 72.62 187 GLU A N 1
ATOM 1439 C CA . GLU A 1 187 ? 21.575 12.188 -36.390 1.00 72.62 187 GLU A CA 1
ATOM 1440 C C . GLU A 1 187 ? 22.317 12.903 -35.257 1.00 72.62 187 GLU A C 1
ATOM 1442 O O . GLU A 1 187 ? 21.897 13.962 -34.794 1.00 72.62 187 GLU A O 1
ATOM 1447 N N . LEU A 1 188 ? 23.438 12.328 -34.821 1.00 73.31 188 LEU A N 1
ATOM 1448 C CA . LEU A 1 188 ? 24.319 12.919 -33.814 1.00 73.31 188 LEU A CA 1
ATOM 1449 C C . LEU A 1 188 ? 25.358 13.789 -34.523 1.00 73.31 188 LEU A C 1
ATOM 1451 O O . LEU A 1 188 ? 26.071 13.309 -35.401 1.00 73.31 188 LEU A O 1
ATOM 1455 N N . SER A 1 189 ? 25.441 15.068 -34.162 1.00 66.25 189 SER A N 1
ATOM 1456 C CA . SER A 1 189 ? 26.312 16.029 -34.857 1.00 66.25 189 SER A CA 1
ATOM 1457 C C . SER A 1 189 ? 27.594 16.356 -34.083 1.00 66.25 189 SER A C 1
ATOM 1459 O O . SER A 1 189 ? 28.663 16.409 -34.689 1.00 66.25 189 SER A O 1
ATOM 1461 N N . ALA A 1 190 ? 27.524 16.541 -32.759 1.00 68.88 190 ALA A N 1
ATOM 1462 C CA . ALA A 1 190 ? 28.698 16.790 -31.904 1.00 68.88 190 ALA A CA 1
ATOM 1463 C C . ALA A 1 190 ? 28.441 16.538 -30.401 1.00 68.88 190 ALA A C 1
ATOM 1465 O O . ALA A 1 190 ? 29.175 17.036 -29.548 1.00 68.88 190 ALA A O 1
ATOM 1466 N N . GLU A 1 191 ? 27.372 15.823 -30.060 1.00 80.25 191 GLU A N 1
ATOM 1467 C CA . GLU A 1 191 ? 26.915 15.679 -28.677 1.00 80.25 191 GLU A CA 1
ATOM 1468 C C . GLU A 1 191 ? 27.661 14.557 -27.949 1.00 80.25 191 GLU A C 1
ATOM 1470 O O . GLU A 1 191 ? 28.095 13.574 -28.553 1.00 80.25 191 GLU A O 1
ATOM 1475 N N . VAL A 1 192 ? 27.797 14.694 -26.629 1.00 83.38 192 VAL A N 1
ATOM 1476 C CA . VAL A 1 192 ? 28.284 13.604 -25.779 1.00 83.38 192 VAL A CA 1
ATOM 1477 C C . VAL A 1 192 ? 27.118 12.664 -25.502 1.00 83.38 192 VAL A C 1
ATOM 1479 O O . VAL A 1 192 ? 26.124 13.053 -24.892 1.00 83.38 192 VAL A O 1
ATOM 1482 N N . VAL A 1 193 ? 27.245 11.414 -25.933 1.00 86.69 193 VAL A N 1
ATOM 1483 C CA . VAL A 1 193 ? 26.242 10.378 -25.694 1.00 86.69 193 VAL A CA 1
ATOM 1484 C C . VAL A 1 193 ? 26.520 9.730 -24.348 1.00 86.69 193 VAL A C 1
ATOM 1486 O O . VAL A 1 193 ? 27.623 9.254 -24.101 1.00 86.69 193 VAL A O 1
ATOM 1489 N N . ILE A 1 194 ? 25.522 9.685 -23.471 1.00 88.56 194 ILE A N 1
ATOM 1490 C CA . ILE A 1 194 ? 25.609 8.915 -22.229 1.00 88.56 194 ILE A CA 1
ATOM 1491 C C . ILE A 1 194 ? 24.870 7.593 -22.442 1.00 88.56 194 ILE A C 1
ATOM 1493 O O . ILE A 1 194 ? 23.642 7.568 -22.524 1.00 88.56 194 ILE A O 1
ATOM 1497 N N . ASP A 1 195 ? 25.613 6.492 -22.531 1.00 87.31 195 ASP A N 1
ATOM 1498 C CA . ASP A 1 195 ? 25.043 5.151 -22.630 1.00 87.31 195 ASP A CA 1
ATOM 1499 C C . ASP A 1 195 ? 24.591 4.676 -21.243 1.00 87.31 195 ASP A C 1
ATOM 1501 O O . ASP A 1 195 ? 25.399 4.334 -20.376 1.00 87.31 195 ASP A O 1
ATOM 1505 N N . ILE A 1 196 ? 23.271 4.675 -21.042 1.00 87.62 196 ILE A N 1
ATOM 1506 C CA . ILE A 1 196 ? 22.620 4.310 -19.778 1.00 87.62 196 ILE A CA 1
ATOM 1507 C C . ILE A 1 196 ? 22.319 2.812 -19.642 1.00 87.62 196 ILE A C 1
ATOM 1509 O O . ILE A 1 196 ? 21.713 2.396 -18.645 1.00 87.62 196 ILE A O 1
ATOM 1513 N N . ARG A 1 197 ? 22.704 1.994 -20.630 1.00 85.62 197 ARG A N 1
ATOM 1514 C CA . ARG A 1 197 ? 22.463 0.545 -20.626 1.00 85.62 197 ARG A CA 1
ATOM 1515 C C . ARG A 1 197 ? 23.323 -0.156 -19.573 1.00 85.62 197 ARG A C 1
ATOM 1517 O O . ARG A 1 197 ? 24.267 0.398 -19.008 1.00 85.62 197 ARG A O 1
ATOM 1524 N N . LYS A 1 198 ? 22.973 -1.405 -19.257 1.00 74.88 198 LYS A N 1
ATOM 1525 C CA . LYS A 1 198 ? 23.746 -2.205 -18.296 1.00 74.88 198 LYS A CA 1
ATOM 1526 C C . LYS A 1 198 ? 25.138 -2.514 -18.860 1.00 74.88 198 LYS A C 1
ATOM 1528 O O . LYS A 1 198 ? 25.241 -2.779 -20.056 1.00 74.88 198 LYS A O 1
ATOM 1533 N N . PRO A 1 199 ? 26.185 -2.620 -18.021 1.00 81.38 199 PRO A N 1
ATOM 1534 C CA . PRO A 1 199 ? 27.538 -2.932 -18.492 1.00 81.38 199 PRO A CA 1
ATOM 1535 C C . PRO A 1 199 ? 27.633 -4.222 -19.322 1.00 81.38 199 PRO A C 1
ATOM 1537 O O . PRO A 1 199 ? 28.460 -4.324 -20.222 1.00 81.38 199 PRO A O 1
ATOM 1540 N N . GLU A 1 200 ? 26.791 -5.216 -19.030 1.00 76.94 200 GLU A N 1
ATOM 1541 C CA . GLU A 1 200 ? 26.726 -6.464 -19.802 1.00 76.94 200 GLU A CA 1
ATOM 1542 C C . GLU A 1 200 ? 26.172 -6.242 -21.216 1.00 76.94 200 GLU A C 1
ATOM 1544 O O . GLU A 1 200 ? 26.707 -6.785 -22.182 1.00 76.94 200 GLU A O 1
ATOM 1549 N N . GLU A 1 201 ? 25.151 -5.392 -21.351 1.00 78.62 201 GLU A N 1
ATOM 1550 C CA . GLU A 1 201 ? 24.547 -5.039 -22.637 1.00 78.62 201 GLU A CA 1
ATOM 1551 C C . GLU A 1 201 ? 25.524 -4.227 -23.489 1.00 78.62 201 GLU A C 1
ATOM 1553 O O . GLU A 1 201 ? 25.725 -4.570 -24.651 1.00 78.62 201 GLU A O 1
ATOM 1558 N N . VAL A 1 202 ? 26.209 -3.241 -22.895 1.00 85.50 202 VAL A N 1
ATOM 1559 C CA . VAL A 1 202 ? 27.235 -2.427 -23.573 1.00 85.50 202 VAL A CA 1
ATOM 1560 C C . VAL A 1 202 ? 28.374 -3.298 -24.105 1.00 85.50 202 VAL A C 1
ATOM 1562 O O . VAL A 1 202 ? 28.766 -3.165 -25.261 1.00 85.50 202 VAL A O 1
ATOM 1565 N N . LYS A 1 203 ? 28.856 -4.258 -23.305 1.00 82.88 203 LYS A N 1
ATOM 1566 C CA . LYS A 1 203 ? 29.898 -5.207 -23.732 1.00 82.88 203 LYS A CA 1
ATOM 1567 C C . LYS A 1 203 ? 29.435 -6.140 -24.850 1.00 82.88 203 LYS A C 1
ATOM 1569 O O . LYS A 1 203 ? 30.231 -6.487 -25.716 1.00 82.88 203 LYS A O 1
ATOM 1574 N N . SER A 1 204 ? 28.177 -6.580 -24.811 1.00 83.06 204 SER A N 1
ATOM 1575 C CA . SER A 1 204 ? 27.622 -7.495 -25.816 1.00 83.06 204 SER A CA 1
ATOM 1576 C C . SER A 1 204 ? 27.241 -6.797 -27.127 1.00 83.06 204 SER A C 1
ATOM 1578 O O . SER A 1 204 ? 27.293 -7.417 -28.188 1.00 83.06 204 SER A O 1
ATOM 1580 N N . GLN A 1 205 ? 26.852 -5.522 -27.054 1.00 86.81 205 GLN A N 1
ATOM 1581 C CA . GLN A 1 205 ? 26.339 -4.709 -28.157 1.00 86.81 205 GLN A CA 1
ATOM 1582 C C . GLN A 1 205 ? 26.798 -3.248 -27.987 1.00 86.81 205 GLN A C 1
ATOM 1584 O O . GLN A 1 205 ? 26.001 -2.387 -27.584 1.00 86.81 205 GLN A O 1
ATOM 1589 N N . PRO A 1 206 ? 28.080 -2.950 -28.261 1.00 85.19 206 PRO A N 1
ATOM 1590 C CA . PRO A 1 206 ? 28.606 -1.597 -28.136 1.00 85.19 206 PRO A CA 1
ATOM 1591 C C . PRO A 1 206 ? 27.940 -0.661 -29.150 1.00 85.19 206 PRO A C 1
ATOM 1593 O O . PRO A 1 206 ? 27.649 -1.058 -30.281 1.00 85.19 206 PRO A O 1
ATOM 1596 N N . LEU A 1 207 ? 27.695 0.587 -28.746 1.00 81.12 207 LEU A N 1
ATOM 1597 C CA . LEU A 1 207 ? 27.214 1.615 -29.665 1.00 81.12 207 LEU A CA 1
ATOM 1598 C C . LEU A 1 207 ? 28.386 2.018 -30.566 1.00 81.12 207 LEU A C 1
ATOM 1600 O O . LEU A 1 207 ? 29.350 2.620 -30.103 1.00 81.12 207 LEU A O 1
ATOM 1604 N N . GLY A 1 208 ? 28.332 1.648 -31.845 1.00 77.38 208 GLY A N 1
ATOM 1605 C CA . GLY A 1 208 ? 29.327 2.043 -32.847 1.00 77.38 208 GLY A CA 1
ATOM 1606 C C . GLY A 1 208 ? 29.158 3.505 -33.259 1.00 77.38 208 GLY A C 1
ATOM 1607 O O . GLY A 1 208 ? 28.804 3.772 -34.401 1.00 77.38 208 GLY A O 1
ATOM 1608 N N . LEU A 1 209 ? 29.320 4.427 -32.311 1.00 79.25 209 LEU A N 1
ATOM 1609 C CA . LEU A 1 209 ? 29.125 5.862 -32.503 1.00 79.25 209 LEU A CA 1
ATOM 1610 C C . LEU A 1 209 ? 30.464 6.563 -32.735 1.00 79.25 209 LEU A C 1
ATOM 1612 O O . LEU A 1 209 ? 31.446 6.267 -32.060 1.00 79.25 209 LEU A O 1
ATOM 1616 N N . ASP A 1 210 ? 30.468 7.537 -33.645 1.00 72.31 210 ASP A N 1
ATOM 1617 C CA . ASP A 1 210 ? 31.630 8.398 -33.905 1.00 72.31 210 ASP A CA 1
ATOM 1618 C C . ASP A 1 210 ? 31.763 9.539 -32.873 1.00 72.31 210 ASP A C 1
ATOM 1620 O O . ASP A 1 210 ? 32.806 10.187 -32.772 1.00 72.31 210 ASP A O 1
ATOM 1624 N N . SER A 1 211 ? 30.706 9.798 -32.097 1.00 74.88 211 SER A N 1
ATOM 1625 C CA . SER A 1 211 ? 30.664 10.817 -31.042 1.00 74.88 211 SER A CA 1
ATOM 1626 C C . SER A 1 211 ? 31.231 10.303 -29.712 1.00 74.88 211 SER A C 1
ATOM 1628 O O . SER A 1 211 ? 31.270 9.100 -29.454 1.00 74.88 211 SER A O 1
ATOM 1630 N N . ALA A 1 212 ? 31.644 11.220 -28.830 1.00 78.31 212 ALA A N 1
ATOM 1631 C CA . ALA A 1 212 ? 32.122 10.859 -27.497 1.00 78.31 212 ALA A CA 1
ATOM 1632 C C . ALA A 1 212 ? 31.011 10.146 -26.704 1.00 78.31 212 ALA A C 1
ATOM 1634 O O . ALA A 1 212 ? 29.945 10.717 -26.483 1.00 78.31 212 ALA A O 1
ATOM 1635 N N . CYS A 1 213 ? 31.268 8.907 -26.279 1.00 84.19 213 CYS A N 1
ATOM 1636 C CA . CYS A 1 213 ? 30.307 8.071 -25.564 1.00 84.19 213 CYS A CA 1
ATOM 1637 C C . CYS A 1 213 ? 30.792 7.791 -24.134 1.00 84.19 213 CYS A C 1
ATOM 1639 O O . CYS A 1 213 ? 31.880 7.252 -23.933 1.00 84.19 213 CYS A O 1
ATOM 1641 N N . LEU A 1 214 ? 29.981 8.151 -23.140 1.00 87.31 214 LEU A N 1
ATOM 1642 C CA . LEU A 1 214 ? 30.212 7.880 -21.725 1.00 87.31 214 LEU A CA 1
ATOM 1643 C C . LEU A 1 214 ? 29.337 6.714 -21.274 1.00 87.31 214 LEU A C 1
ATOM 1645 O O . LEU A 1 214 ? 28.113 6.794 -21.315 1.00 87.31 214 LEU A O 1
ATOM 1649 N N . GLU A 1 215 ? 29.958 5.641 -20.798 1.00 89.56 215 GLU A N 1
ATOM 1650 C CA . GLU A 1 215 ? 29.247 4.483 -20.255 1.00 89.56 215 GLU A CA 1
ATOM 1651 C C . GLU A 1 215 ? 28.854 4.746 -18.795 1.00 89.56 215 GLU A C 1
ATOM 1653 O O . GLU A 1 215 ? 29.642 4.533 -17.871 1.00 89.56 215 GLU A O 1
ATOM 1658 N N . ILE A 1 216 ? 27.632 5.232 -18.571 1.00 88.31 216 ILE A N 1
ATOM 1659 C CA . ILE A 1 216 ? 27.108 5.519 -17.230 1.00 88.31 216 ILE A CA 1
ATOM 1660 C C . ILE A 1 216 ? 25.759 4.821 -17.088 1.00 88.31 216 ILE A C 1
ATOM 1662 O O . ILE A 1 216 ? 24.733 5.404 -17.445 1.00 88.31 216 ILE A O 1
ATOM 1666 N N . PRO A 1 217 ? 25.722 3.604 -16.516 1.00 83.38 217 PRO A N 1
ATOM 1667 C CA . PRO A 1 217 ? 24.481 2.863 -16.345 1.00 83.38 217 PRO A CA 1
ATOM 1668 C C . PRO A 1 217 ? 23.414 3.693 -15.629 1.00 83.38 217 PRO A C 1
ATOM 1670 O O . PRO A 1 217 ? 23.717 4.433 -14.689 1.00 83.38 217 PRO A O 1
ATOM 1673 N N . PHE A 1 218 ? 22.149 3.522 -16.017 1.00 80.00 218 PHE A N 1
ATOM 1674 C CA . PHE A 1 218 ? 21.031 4.341 -15.531 1.00 80.00 218 PHE A CA 1
ATOM 1675 C C . PHE A 1 218 ? 20.986 4.500 -13.999 1.00 80.00 218 PHE A C 1
ATOM 1677 O O . PHE A 1 218 ? 20.708 5.585 -13.488 1.00 80.00 218 PHE A O 1
ATOM 1684 N N . PHE A 1 219 ? 21.309 3.438 -13.250 1.00 72.12 219 PHE A N 1
ATOM 1685 C CA . PHE A 1 219 ? 21.306 3.447 -11.783 1.00 72.12 219 PHE A CA 1
ATOM 1686 C C . PHE A 1 219 ? 22.402 4.335 -11.165 1.00 72.12 219 PHE A C 1
ATOM 1688 O O . PHE A 1 219 ? 22.241 4.818 -10.045 1.00 72.12 219 PHE A O 1
ATOM 1695 N N . GLU A 1 220 ? 23.497 4.593 -11.884 1.00 77.69 220 GLU A N 1
ATOM 1696 C CA . GLU A 1 220 ? 24.565 5.497 -11.448 1.00 77.69 220 GLU A CA 1
ATOM 1697 C C . GLU A 1 220 ? 24.422 6.910 -12.008 1.00 77.69 220 GLU A C 1
ATOM 1699 O O . GLU A 1 220 ? 25.053 7.833 -11.483 1.00 77.69 220 GLU A O 1
ATOM 1704 N N . LEU A 1 221 ? 23.573 7.096 -13.023 1.00 82.62 221 LEU A N 1
ATOM 1705 C CA . LEU A 1 221 ? 23.428 8.350 -13.754 1.00 82.62 221 LEU A CA 1
ATOM 1706 C C . LEU A 1 221 ? 23.205 9.526 -12.806 1.00 82.62 221 LEU A C 1
ATOM 1708 O O . LEU A 1 221 ? 23.970 10.476 -12.815 1.00 82.62 221 LEU A O 1
ATOM 1712 N N . LYS A 1 222 ? 22.251 9.435 -11.877 1.00 78.12 222 LYS A N 1
ATOM 1713 C CA . LYS A 1 222 ? 21.964 10.526 -10.926 1.00 78.12 222 LYS A CA 1
ATOM 1714 C C . LYS A 1 222 ? 23.164 10.916 -10.046 1.00 78.12 222 LYS A C 1
ATOM 1716 O O . LYS A 1 222 ? 23.256 12.061 -9.599 1.00 78.12 222 LYS A O 1
ATOM 1721 N N . ARG A 1 223 ? 24.055 9.963 -9.751 1.00 82.19 223 ARG A N 1
ATOM 1722 C CA . ARG A 1 223 ? 25.264 10.181 -8.945 1.00 82.19 223 ARG A CA 1
ATOM 1723 C C . ARG A 1 223 ? 26.373 10.802 -9.790 1.00 82.19 223 ARG A C 1
ATOM 1725 O O . ARG A 1 223 ? 26.975 11.773 -9.347 1.00 82.19 223 ARG A O 1
ATOM 1732 N N . GLN A 1 224 ? 26.626 10.245 -10.972 1.00 82.00 224 GLN A N 1
ATOM 1733 C CA . GLN A 1 224 ? 27.732 10.651 -11.840 1.00 82.00 224 GLN A CA 1
ATOM 1734 C C . GLN A 1 224 ? 27.430 11.903 -12.670 1.00 82.00 224 GLN A C 1
ATOM 1736 O O . GLN A 1 224 ? 28.340 12.674 -12.940 1.00 82.00 224 GLN A O 1
ATOM 1741 N N . PHE A 1 225 ? 26.162 12.165 -12.993 1.00 83.06 225 PHE A N 1
ATOM 1742 C CA . PHE A 1 225 ? 25.732 13.324 -13.783 1.00 83.06 225 PHE A CA 1
ATOM 1743 C C . PHE A 1 225 ? 26.128 14.661 -13.144 1.00 83.06 225 PHE A C 1
ATOM 1745 O O . PHE A 1 225 ? 26.373 15.637 -13.837 1.00 83.06 225 PHE A O 1
ATOM 1752 N N . LYS A 1 226 ? 26.254 14.707 -11.811 1.00 82.69 226 LYS A N 1
ATOM 1753 C CA . LYS A 1 226 ? 26.732 15.894 -11.081 1.00 82.69 226 LYS A CA 1
ATOM 1754 C C . LYS A 1 226 ? 28.202 16.236 -11.342 1.00 82.69 226 LYS A C 1
ATOM 1756 O O . LYS A 1 226 ? 28.615 17.339 -11.012 1.00 82.69 226 LYS A O 1
ATOM 1761 N N . ASN A 1 227 ? 28.970 15.279 -11.856 1.00 80.06 227 ASN A N 1
ATOM 1762 C CA . ASN A 1 227 ? 30.403 15.401 -12.113 1.00 80.06 227 ASN A CA 1
ATOM 1763 C C . ASN A 1 227 ? 30.707 15.594 -13.606 1.00 80.06 227 ASN A C 1
ATOM 1765 O O . ASN A 1 227 ? 31.877 15.610 -13.974 1.00 80.06 227 ASN A O 1
ATOM 1769 N N . LEU A 1 228 ? 29.676 15.658 -14.453 1.00 82.88 228 LEU A N 1
ATOM 1770 C CA . LEU A 1 228 ? 29.829 15.946 -15.873 1.00 82.88 228 LEU A CA 1
ATOM 1771 C C . LEU A 1 228 ? 29.897 17.459 -16.077 1.00 82.88 228 LEU A C 1
ATOM 1773 O O . LEU A 1 228 ? 29.249 18.208 -15.340 1.00 82.88 228 LEU A O 1
ATOM 1777 N N . ASP A 1 229 ? 30.677 17.885 -17.068 1.00 73.12 229 ASP A N 1
ATOM 1778 C CA . ASP A 1 229 ? 30.755 19.287 -17.474 1.00 73.12 229 ASP A CA 1
ATOM 1779 C C . ASP A 1 229 ? 29.360 19.750 -17.936 1.00 73.12 229 ASP A C 1
ATOM 1781 O O . ASP A 1 229 ? 28.742 19.104 -18.787 1.00 73.12 229 ASP A O 1
ATOM 1785 N N . GLN A 1 230 ? 28.847 20.816 -17.309 1.00 59.88 230 GLN A N 1
ATOM 1786 C CA . GLN A 1 230 ? 27.527 21.407 -17.582 1.00 59.88 230 GLN A CA 1
ATOM 1787 C C . GLN A 1 230 ? 27.621 22.595 -18.531 1.00 59.88 230 GLN A C 1
ATOM 1789 O O . GLN A 1 230 ? 28.542 23.423 -18.341 1.00 59.88 230 GLN A O 1
#

Radius of gyration: 21.55 Å; Cα contacts (8 Å, |Δi|>4): 255; chains: 1; bounding box: 48×36×58 Å

Solvent-accessible surface area (backbone atoms only — not comparable to full-atom values): 13619 Å² total; per-residue (Å²): 109,68,67,60,54,52,52,51,51,35,52,49,34,66,74,75,37,68,93,54,94,49,77,44,74,48,62,63,52,67,65,44,52,56,49,45,68,75,43,37,59,51,35,48,39,52,56,51,51,51,19,52,52,40,38,48,50,46,58,53,26,58,79,68,74,49,69,64,46,79,48,85,54,30,55,68,76,47,60,72,28,24,74,60,30,44,56,60,33,51,73,45,44,93,57,49,75,45,47,88,32,36,88,50,54,69,69,58,52,50,54,48,28,55,75,73,70,46,42,76,60,55,76,72,52,81,64,62,66,71,74,68,31,57,76,54,46,54,76,64,50,69,74,54,51,54,56,37,54,74,54,49,71,59,69,49,50,54,50,23,56,72,65,41,48,77,43,52,40,88,53,44,63,58,60,53,50,68,74,47,82,68,87,84,76,92,73,89,88,83,55,76,42,71,43,44,55,52,74,68,53,42,72,75,57,63,81,94,62,95,50,60,71,42,86,40,34,57,92,48,31,82,68,52,57,77,75,49,94,126

Secondary structure (DSSP, 8-state):
-HHHHHHHHHHHIIIIITTS--EEEE---HHHHHHHHHHS-GGGHHHHHHHHHHHHHHHHHHHHT--EEE----TTSSGGGSHHHHHHHHTT-SSEEE-TTTT--HHHHHHHHHHTT-HHHHHTS--HHHHH-SS--SS--HHHHHHHHTTS-HHHHHHHHHT-EEEEGGGHHHHHHHHS-----S--SSPPEEE-S-HHHHHHS----SS-EEE--HHHHHHHGGGS--

Foldseek 3Di:
DVLLVLVLLLLCCVPPPVVDWDKDKDFDCPLVLVLLVVQADQQCSLLLVLLLVQLLVQVVCVVVVHQEAEDQQAAPQDLCRDPQSVVSSPVSDPGHYHHPRNHPDPVVVLVVCVVSVNNLSVVPDDDPSVVRHDNHHNRDDSVRSVVSVVRGDCVSSVVRSVPMDMDTSVCSVVVVCVVPPDPDDPDDDADEAEAQDDPVCCVVDPDPDPYHYHDQHVSCCVVCVVVDDD